Protein AF-T4VH70-F1 (afdb_monomer)

Foldseek 3Di:
DALLVLLVQQLVPADDFQDHDDAQDWGDWDQAPVRQIKTKTFHFLPDPLNDDDPVDPVVPDAFQALGAIFIPNPVTAFLVNLLVLCLVQHDLVLLVCRLLIDDLVVRHPDDSSSVSSVVLSVVQNNQLHRQRPNVVCCVPPVVSRSSLVSSLLSLVCNVPNNVPLPADPPVRRYGDQNVDQVNRPSVVSSDDPDDHDHSCDDPSVVSRVVSSVSNPSDPPDD

Solvent-accessible surface area (backbone atoms only — not comparable to full-atom values): 12860 Å² total; per-residue (Å²): 103,27,40,50,57,49,39,47,47,41,55,69,63,50,63,89,61,79,62,73,78,57,80,64,37,75,49,41,77,44,74,47,96,89,64,51,65,46,30,26,28,32,41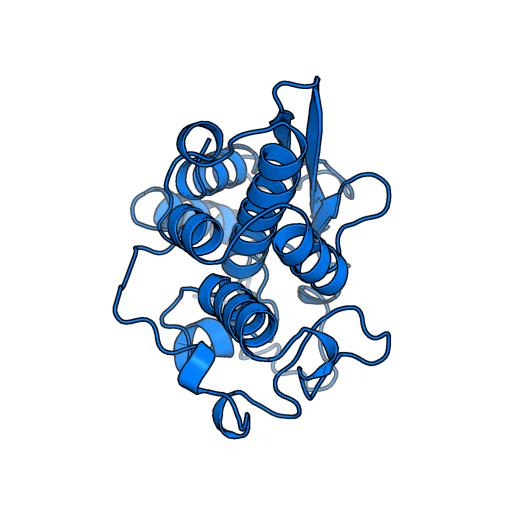,40,64,78,25,81,48,46,46,87,60,100,76,72,53,74,95,78,53,79,68,51,49,85,52,17,69,46,50,41,69,90,81,52,72,43,60,42,58,51,48,54,41,35,66,74,50,51,48,72,68,53,55,50,41,46,74,66,42,43,40,44,79,84,63,39,88,47,73,65,26,38,50,41,54,48,51,49,40,50,51,33,50,46,39,61,49,59,36,26,92,51,41,64,52,28,66,72,76,40,78,58,30,34,32,50,58,60,52,16,52,44,46,41,26,74,75,70,33,63,88,66,58,90,26,56,44,99,84,64,40,39,77,51,44,82,88,37,67,92,72,34,91,67,52,72,44,61,66,67,94,72,83,67,79,44,56,68,40,73,70,56,33,53,48,48,55,51,55,36,60,60,58,56,65,55,92,78,80,126

Organism: NCBI:txid1233171

Mean predicted aligned error: 7.82 Å

Structure (mmCIF, N/CA/C/O backbone):
data_AF-T4VH70-F1
#
_entry.id   AF-T4VH70-F1
#
loop_
_atom_site.group_PDB
_atom_site.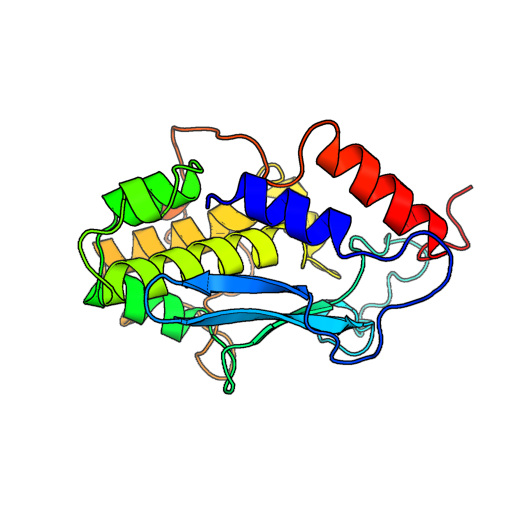id
_atom_site.type_symbol
_atom_site.label_atom_id
_atom_site.label_alt_id
_atom_site.label_comp_id
_atom_site.label_asym_id
_atom_site.label_entity_id
_atom_site.label_seq_id
_atom_site.pdbx_PDB_ins_code
_atom_site.Cartn_x
_atom_site.Cartn_y
_atom_site.Cartn_z
_atom_site.occupancy
_atom_site.B_iso_or_equiv
_atom_site.auth_seq_id
_atom_site.auth_comp_id
_atom_site.auth_asym_id
_atom_site.auth_atom_id
_atom_site.pdbx_PDB_model_num
ATOM 1 N N . MET A 1 1 ? -13.339 4.929 -0.233 1.00 88.75 1 MET A N 1
ATOM 2 C CA . MET A 1 1 ? -12.123 4.827 -1.032 1.00 88.75 1 MET A CA 1
ATOM 3 C C . MET A 1 1 ? -11.553 3.419 -0.939 1.00 88.75 1 MET A C 1
ATOM 5 O O . MET A 1 1 ? -11.501 2.858 0.148 1.00 88.75 1 MET A O 1
ATOM 9 N N . ASN A 1 2 ? -11.115 2.844 -2.057 1.00 91.88 2 ASN A N 1
ATOM 10 C CA . ASN A 1 2 ? -10.395 1.566 -2.101 1.00 91.88 2 ASN A CA 1
ATOM 11 C C . ASN A 1 2 ? -9.024 1.688 -2.803 1.00 91.88 2 ASN A C 1
ATOM 13 O O . ASN A 1 2 ? -8.688 2.724 -3.384 1.00 91.88 2 ASN A O 1
ATOM 17 N N . ILE A 1 3 ? -8.231 0.610 -2.791 1.00 90.75 3 ILE A N 1
ATOM 18 C CA . ILE A 1 3 ? -6.876 0.588 -3.380 1.00 90.75 3 ILE A CA 1
ATOM 19 C C . ILE A 1 3 ? -6.851 0.873 -4.892 1.00 90.75 3 ILE A C 1
ATOM 21 O O . ILE A 1 3 ? -5.882 1.437 -5.399 1.00 90.75 3 ILE A O 1
ATOM 25 N N . PHE A 1 4 ? -7.904 0.523 -5.635 1.00 91.12 4 PHE A N 1
ATOM 26 C CA . PHE A 1 4 ? -7.975 0.757 -7.080 1.00 91.12 4 PHE A CA 1
ATOM 27 C C . PHE A 1 4 ? -8.280 2.221 -7.403 1.00 91.12 4 PHE A C 1
ATOM 29 O O . PHE A 1 4 ? -7.742 2.774 -8.365 1.00 91.12 4 PHE A O 1
ATOM 36 N N . GLU A 1 5 ? -9.124 2.861 -6.596 1.00 91.31 5 GLU A N 1
ATOM 37 C CA . GLU A 1 5 ? -9.384 4.300 -6.661 1.00 91.31 5 GLU A CA 1
ATOM 38 C C . GLU A 1 5 ? -8.123 5.094 -6.319 1.00 91.31 5 GLU A C 1
ATOM 40 O O . GLU A 1 5 ? -7.783 6.026 -7.046 1.00 91.31 5 GLU A O 1
ATOM 45 N N . LEU A 1 6 ? -7.367 4.663 -5.303 1.00 88.19 6 LEU A N 1
ATOM 46 C CA . LEU A 1 6 ? -6.051 5.222 -4.984 1.00 88.19 6 LEU A CA 1
ATOM 47 C C . LEU A 1 6 ? -5.073 5.118 -6.155 1.00 88.19 6 LEU A C 1
ATOM 49 O O . LEU A 1 6 ? -4.393 6.091 -6.478 1.00 88.19 6 LEU A O 1
ATOM 53 N N . GLY A 1 7 ? -5.040 3.967 -6.832 1.00 86.62 7 GLY A N 1
ATOM 54 C CA . GLY A 1 7 ? -4.252 3.788 -8.049 1.00 86.62 7 GLY A CA 1
ATOM 55 C C . GLY A 1 7 ? -4.608 4.807 -9.135 1.00 86.62 7 GLY A C 1
ATOM 56 O O . GLY A 1 7 ? -3.713 5.403 -9.730 1.00 86.62 7 GLY A O 1
ATOM 57 N N . ARG A 1 8 ? -5.902 5.063 -9.368 1.00 88.12 8 ARG A N 1
ATOM 58 C CA . ARG A 1 8 ? -6.354 6.083 -10.335 1.00 88.12 8 ARG A CA 1
ATOM 59 C C . ARG A 1 8 ? -5.973 7.491 -9.901 1.00 88.12 8 ARG A C 1
ATOM 61 O O . ARG A 1 8 ? -5.370 8.203 -10.693 1.00 88.12 8 ARG A O 1
ATOM 68 N N . LEU A 1 9 ? -6.243 7.854 -8.645 1.00 86.69 9 LEU A N 1
ATOM 69 C CA . LEU A 1 9 ? -5.876 9.156 -8.083 1.00 86.69 9 LEU A CA 1
ATOM 70 C C . LEU A 1 9 ? -4.379 9.426 -8.228 1.00 86.69 9 LEU A C 1
ATOM 72 O O . LEU A 1 9 ? -3.980 10.516 -8.630 1.00 86.69 9 LEU A O 1
ATOM 76 N N . TYR A 1 10 ? -3.549 8.417 -7.962 1.00 83.00 10 TYR A N 1
ATOM 77 C CA . TYR A 1 10 ? -2.115 8.501 -8.188 1.00 83.00 10 TYR A CA 1
ATOM 78 C C . TYR A 1 10 ? -1.789 8.771 -9.662 1.00 83.00 10 TYR A C 1
ATOM 80 O O . TYR A 1 10 ? -1.057 9.713 -9.958 1.00 83.00 10 TYR A O 1
ATOM 88 N N . ILE A 1 11 ? -2.347 8.006 -10.604 1.00 80.19 11 ILE A N 1
ATOM 89 C CA . ILE A 1 11 ? -2.083 8.224 -12.034 1.00 80.19 11 ILE A CA 1
ATOM 90 C C . ILE A 1 11 ? -2.553 9.599 -12.506 1.00 80.19 11 ILE A C 1
ATOM 92 O O . ILE A 1 11 ? -1.824 10.263 -13.246 1.00 80.19 11 ILE A O 1
ATOM 96 N N . ASP A 1 12 ? -3.721 10.052 -12.070 1.00 84.50 12 ASP A N 1
ATOM 97 C CA . ASP A 1 12 ? -4.289 11.342 -12.461 1.00 84.50 12 ASP A CA 1
ATOM 98 C C . ASP A 1 12 ? -3.477 12.514 -11.901 1.00 84.50 12 ASP A C 1
ATOM 100 O O . ASP A 1 12 ? -3.338 13.544 -12.556 1.00 84.50 12 ASP A O 1
ATOM 104 N N . SER A 1 13 ? -2.854 12.324 -10.736 1.00 80.12 13 SER A N 1
ATOM 105 C CA . SER A 1 13 ? -1.982 13.316 -10.104 1.00 80.12 13 SER A CA 1
ATOM 106 C C . SER A 1 13 ? -0.667 13.566 -10.852 1.00 80.12 13 SER A C 1
ATOM 108 O O . SER A 1 13 ? 0.012 14.570 -10.635 1.00 80.12 13 SER A O 1
ATOM 110 N N . ILE A 1 14 ? -0.293 12.647 -11.742 1.00 76.12 14 ILE A N 1
ATOM 111 C CA . ILE A 1 14 ? 0.922 12.762 -12.530 1.00 76.12 14 ILE A CA 1
ATOM 112 C C . ILE A 1 14 ? 0.705 13.769 -13.679 1.00 76.12 14 ILE A C 1
ATOM 114 O O . ILE A 1 14 ? -0.160 13.520 -14.525 1.00 76.12 14 ILE A O 1
ATOM 118 N N . PRO A 1 15 ? 1.531 14.829 -13.809 1.00 74.81 15 PRO A N 1
ATOM 119 C CA . PRO A 1 15 ? 1.400 15.814 -14.880 1.00 74.81 15 PRO A CA 1
ATOM 120 C C . PRO A 1 15 ? 1.488 15.194 -16.276 1.00 74.81 15 PRO A C 1
ATOM 122 O O . PRO A 1 15 ? 2.289 14.287 -16.526 1.00 74.81 15 PRO A O 1
ATOM 125 N N . GLU A 1 16 ? 0.694 15.718 -17.208 1.00 70.19 16 GLU A N 1
ATOM 126 C CA . GLU A 1 16 ? 0.805 15.363 -18.619 1.00 70.19 16 GLU A CA 1
ATOM 127 C C . GLU A 1 16 ? 1.971 16.127 -19.268 1.00 70.19 16 GLU A C 1
ATOM 129 O O . GLU A 1 16 ? 2.020 17.352 -19.234 1.00 70.19 16 GLU A O 1
ATOM 134 N N . GLY A 1 17 ? 2.922 15.410 -19.877 1.00 67.19 17 GLY A N 1
ATOM 135 C CA . GLY A 1 17 ? 4.058 16.012 -20.591 1.00 67.19 17 GLY A CA 1
ATOM 136 C C . GLY A 1 17 ? 5.394 15.937 -19.843 1.00 67.19 17 GLY A C 1
ATOM 137 O O . GLY A 1 17 ? 5.594 15.109 -18.954 1.00 67.19 17 GLY A O 1
ATOM 138 N N . ASN A 1 18 ? 6.350 16.795 -20.214 1.00 64.44 18 ASN A N 1
ATOM 139 C CA . ASN A 1 18 ? 7.730 16.739 -19.703 1.00 64.44 18 ASN A CA 1
ATOM 140 C C . ASN A 1 18 ? 7.927 17.452 -18.351 1.00 64.44 18 ASN A C 1
ATOM 142 O O . ASN A 1 18 ? 8.978 17.306 -17.734 1.00 64.44 18 ASN A O 1
ATOM 146 N N . GLU A 1 19 ? 6.902 18.117 -17.816 1.00 69.31 19 GLU A N 1
ATOM 147 C CA . GLU A 1 19 ? 6.951 18.832 -16.529 1.00 69.31 19 GLU A CA 1
ATOM 148 C C . GLU A 1 19 ? 6.972 17.886 -15.326 1.00 69.31 19 GLU A C 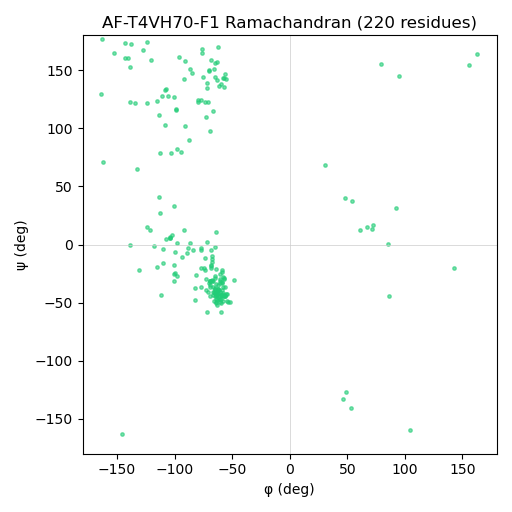1
ATOM 150 O O . GLU A 1 19 ? 6.012 17.156 -15.074 1.00 69.31 19 GLU A O 1
ATOM 155 N N . ASN A 1 20 ? 8.098 17.799 -14.621 1.00 66.38 20 ASN A N 1
ATOM 156 C CA . ASN A 1 20 ? 8.178 16.972 -13.417 1.00 66.38 20 ASN A CA 1
ATOM 157 C C . ASN A 1 20 ? 7.347 17.595 -12.294 1.00 66.38 20 ASN A C 1
ATOM 159 O O . ASN A 1 20 ? 7.235 18.814 -12.218 1.00 66.38 20 ASN A O 1
ATOM 163 N N . LEU A 1 21 ? 6.819 16.751 -11.404 1.00 68.31 21 LEU A N 1
ATOM 164 C CA . LEU A 1 21 ? 6.339 17.234 -10.114 1.00 68.31 21 LEU A CA 1
ATOM 165 C C . LEU A 1 21 ? 7.484 17.946 -9.388 1.00 68.31 21 LEU A C 1
ATOM 167 O O . LEU A 1 21 ? 8.642 17.507 -9.468 1.00 68.31 21 LEU A O 1
ATOM 171 N N . ASP A 1 22 ? 7.145 19.016 -8.673 1.00 71.56 22 ASP A N 1
ATOM 172 C CA . ASP A 1 22 ? 8.079 19.653 -7.756 1.00 71.56 22 ASP A CA 1
ATOM 173 C C . ASP A 1 22 ? 8.600 18.613 -6.764 1.00 71.56 22 ASP A C 1
ATOM 175 O O . ASP A 1 22 ? 7.886 17.705 -6.333 1.00 71.56 22 ASP A O 1
ATOM 179 N N . TYR A 1 23 ? 9.882 18.719 -6.421 1.00 67.56 23 TYR A N 1
ATOM 180 C CA . TYR A 1 23 ? 10.452 17.871 -5.383 1.00 67.56 23 TYR A CA 1
ATOM 181 C C . TYR A 1 23 ? 9.648 18.069 -4.091 1.00 67.56 23 TYR A C 1
ATOM 183 O O . TYR A 1 23 ? 9.335 19.206 -3.751 1.00 67.56 23 TYR A O 1
ATOM 191 N N . ASP A 1 24 ? 9.310 16.980 -3.398 1.00 70.12 24 ASP A N 1
ATOM 192 C CA . ASP A 1 24 ? 8.431 16.987 -2.226 1.00 70.12 24 ASP A CA 1
ATOM 193 C C . ASP A 1 24 ? 6.955 17.354 -2.509 1.00 70.12 24 ASP A C 1
ATOM 195 O O . ASP A 1 24 ? 6.197 17.596 -1.570 1.00 70.12 24 ASP A O 1
ATOM 199 N N . ALA A 1 25 ? 6.506 17.332 -3.773 1.00 75.88 25 ALA A N 1
ATOM 200 C CA . ALA A 1 25 ? 5.087 17.467 -4.105 1.00 75.88 25 ALA A CA 1
ATOM 201 C C . ALA A 1 25 ? 4.248 16.351 -3.462 1.00 75.88 25 ALA A C 1
ATOM 203 O O . ALA A 1 25 ? 4.629 15.180 -3.470 1.00 75.88 25 ALA A O 1
ATOM 204 N N . ILE A 1 26 ? 3.084 16.718 -2.932 1.00 72.56 26 ILE A N 1
ATOM 205 C CA . ILE A 1 26 ? 2.177 15.808 -2.231 1.00 72.56 26 ILE A CA 1
ATOM 206 C C . ILE A 1 26 ? 1.071 15.355 -3.182 1.00 72.56 26 ILE A C 1
ATOM 208 O O . ILE A 1 26 ? 0.272 16.176 -3.628 1.00 72.56 26 ILE A O 1
ATOM 212 N N . VAL A 1 27 ? 1.024 14.058 -3.482 1.00 73.38 27 VAL A N 1
ATOM 213 C CA . VAL A 1 27 ? 0.080 13.428 -4.409 1.00 73.38 27 VAL A CA 1
ATOM 214 C C . VAL A 1 27 ? 0.027 11.898 -4.224 1.00 73.38 27 VAL A C 1
ATOM 216 O O . VAL A 1 27 ? 1.075 11.261 -4.319 1.00 73.38 27 VAL A O 1
ATOM 219 N N . PRO A 1 28 ? -1.155 11.260 -4.085 1.00 71.75 28 PRO A N 1
ATOM 220 C CA . PRO A 1 28 ? -2.481 11.833 -3.825 1.00 71.75 28 PRO A CA 1
ATOM 221 C C . PRO A 1 28 ? -2.659 12.260 -2.354 1.00 71.75 28 PRO A C 1
ATOM 223 O O . PRO A 1 28 ? -1.884 11.851 -1.492 1.00 71.75 28 PRO A O 1
ATOM 226 N N . MET A 1 29 ? -3.691 13.068 -2.082 1.00 79.31 29 MET A N 1
ATOM 227 C CA . MET A 1 29 ? -4.182 13.381 -0.732 1.00 79.31 29 MET A CA 1
ATOM 228 C C . MET A 1 29 ? -5.516 12.671 -0.502 1.00 79.31 29 MET A C 1
ATOM 230 O O . MET A 1 29 ? -6.404 12.724 -1.352 1.00 79.31 29 MET A O 1
ATOM 234 N N . ILE A 1 30 ? -5.654 12.039 0.653 1.00 81.31 30 ILE A N 1
ATOM 235 C CA . ILE A 1 30 ? -6.856 11.366 1.130 1.00 81.31 30 ILE A CA 1
ATOM 236 C C . ILE A 1 30 ? -7.310 12.138 2.352 1.00 81.31 30 ILE A C 1
ATOM 238 O O . ILE A 1 30 ? -6.537 12.270 3.294 1.00 81.31 30 ILE A O 1
ATOM 242 N N . THR A 1 31 ? -8.541 12.632 2.353 1.00 83.75 31 THR A N 1
ATOM 243 C CA . THR A 1 31 ? -9.136 13.230 3.550 1.00 83.75 31 THR A CA 1
ATOM 244 C C . THR A 1 31 ? -10.034 12.199 4.213 1.00 83.75 31 THR A C 1
ATOM 246 O O . THR A 1 31 ? -11.005 11.757 3.602 1.00 83.75 31 THR A O 1
ATOM 249 N N . LEU A 1 32 ? -9.685 11.813 5.436 1.00 82.75 32 LEU A N 1
ATOM 250 C CA . LEU A 1 32 ? -10.468 10.901 6.266 1.00 82.75 32 LEU A CA 1
ATOM 251 C C . LEU A 1 32 ? -11.685 11.619 6.866 1.00 82.75 32 LEU A C 1
ATOM 253 O O . LEU A 1 32 ? -11.783 12.850 6.822 1.00 82.75 32 LEU A O 1
ATOM 257 N N . GLN A 1 33 ? -12.620 10.868 7.454 1.00 80.75 33 GLN A N 1
ATOM 258 C CA . GLN A 1 33 ? -13.845 11.440 8.033 1.00 80.75 33 GLN A CA 1
ATOM 259 C C . GLN A 1 33 ? -13.570 12.433 9.168 1.00 80.75 33 GLN A C 1
ATOM 261 O O . GLN A 1 33 ? -14.301 13.412 9.328 1.00 80.75 33 GLN A O 1
ATOM 266 N N . ASN A 1 34 ? -12.492 12.218 9.919 1.00 78.56 34 ASN A N 1
ATOM 267 C CA . ASN A 1 34 ? -12.039 13.098 10.994 1.00 78.56 34 ASN A CA 1
ATOM 268 C C . ASN A 1 34 ? -11.317 14.370 10.503 1.00 78.56 34 ASN A C 1
ATOM 270 O O . ASN A 1 34 ? -10.958 15.234 11.305 1.00 78.56 34 ASN A O 1
ATOM 274 N N . GLY A 1 35 ? -11.126 14.514 9.189 1.00 82.19 35 GLY A N 1
ATOM 275 C CA . GLY A 1 35 ? -10.433 15.640 8.572 1.00 82.19 35 GLY A CA 1
ATOM 276 C C . GLY A 1 35 ? -8.912 15.492 8.508 1.00 82.19 35 GLY A C 1
ATOM 277 O O . GLY A 1 35 ? -8.254 16.397 7.989 1.00 82.19 35 GLY A O 1
ATOM 278 N N . GLU A 1 36 ? -8.345 14.382 8.984 1.00 81.88 36 GLU A N 1
ATOM 279 C CA . GLU A 1 36 ? -6.936 14.070 8.764 1.00 81.88 36 GLU A CA 1
ATOM 280 C C . GLU A 1 36 ? -6.661 13.847 7.279 1.00 81.88 36 GLU A C 1
ATOM 282 O O . GLU A 1 36 ? -7.494 13.329 6.528 1.00 81.88 36 GLU A O 1
ATOM 287 N N . VAL A 1 37 ? -5.475 14.273 6.848 1.00 83.31 37 VAL A N 1
ATOM 288 C CA . VAL A 1 37 ? -5.041 14.141 5.461 1.00 83.31 37 VAL A CA 1
ATOM 289 C C . VAL A 1 37 ? -3.877 13.170 5.403 1.00 83.31 37 VAL A C 1
ATOM 291 O O . VAL A 1 37 ? -2.779 13.489 5.855 1.00 83.31 37 VAL A O 1
ATOM 294 N N . LEU A 1 38 ? -4.110 12.007 4.805 1.00 84.38 38 LEU A N 1
ATOM 295 C CA . LEU A 1 38 ? -3.051 11.065 4.472 1.00 84.38 38 LEU A CA 1
ATOM 296 C C . LEU A 1 38 ? -2.571 11.348 3.059 1.00 84.38 38 LEU A C 1
ATOM 298 O O . LEU A 1 38 ? -3.365 11.675 2.173 1.00 84.38 38 LEU A O 1
ATOM 302 N N . SER A 1 39 ? -1.273 11.223 2.817 1.00 83.25 39 SER A N 1
ATOM 303 C CA . SER A 1 39 ? -0.756 11.540 1.497 1.00 83.25 39 SER A CA 1
ATOM 304 C C . SER A 1 39 ? 0.503 10.779 1.130 1.00 83.25 39 SER A C 1
ATOM 306 O O . SER A 1 39 ? 1.167 10.182 1.975 1.00 83.25 39 SER A O 1
ATOM 308 N N . ILE A 1 40 ? 0.835 10.800 -0.156 1.00 81.62 40 ILE A N 1
ATOM 309 C CA . ILE A 1 40 ? 2.121 10.325 -0.654 1.00 81.62 40 ILE A CA 1
ATOM 310 C C . ILE A 1 40 ? 2.934 11.541 -1.088 1.00 81.62 40 ILE A C 1
ATOM 312 O O . ILE A 1 40 ? 2.443 12.399 -1.814 1.00 81.62 40 ILE A O 1
ATOM 316 N N . ARG A 1 41 ? 4.198 11.614 -0.677 1.00 79.62 41 ARG A N 1
ATOM 317 C CA . ARG A 1 41 ? 5.112 12.681 -1.077 1.00 79.62 41 ARG A CA 1
ATOM 318 C C . ARG A 1 41 ? 6.133 12.180 -2.094 1.00 79.62 41 ARG A C 1
ATOM 320 O O . ARG A 1 41 ? 6.838 11.190 -1.884 1.00 79.62 41 ARG A O 1
ATOM 327 N N . TYR A 1 42 ? 6.224 12.902 -3.202 1.00 75.94 42 TYR A N 1
ATOM 328 C CA . TYR A 1 42 ? 7.141 12.674 -4.307 1.00 75.94 42 TYR A CA 1
ATOM 329 C C . TYR A 1 42 ? 8.590 13.004 -3.931 1.00 75.94 42 TYR A C 1
ATOM 331 O O . TYR A 1 42 ? 8.914 14.139 -3.593 1.00 75.94 42 TYR A O 1
ATOM 339 N N . ARG A 1 43 ? 9.501 12.033 -4.061 1.00 69.19 43 ARG A N 1
ATOM 340 C CA . ARG A 1 43 ? 10.951 12.216 -3.824 1.00 69.19 43 ARG A CA 1
ATOM 341 C C . ARG A 1 43 ? 11.786 12.207 -5.101 1.00 69.19 43 ARG A C 1
ATOM 343 O O . ARG A 1 43 ? 13.021 12.263 -5.048 1.00 69.19 43 ARG A O 1
ATOM 350 N N . GLY A 1 44 ? 11.142 12.132 -6.262 1.00 67.62 44 GLY A N 1
ATOM 351 C CA . GLY A 1 44 ? 11.827 12.090 -7.547 1.00 67.62 44 GLY A CA 1
ATOM 352 C C . GLY A 1 44 ? 12.892 10.990 -7.615 1.00 67.62 44 GLY A C 1
ATOM 353 O O . GLY A 1 44 ? 12.732 9.891 -7.087 1.00 67.62 44 GLY A O 1
ATOM 354 N N . TYR A 1 45 ? 14.019 11.313 -8.251 1.00 62.47 45 TYR A N 1
ATOM 355 C CA . TYR A 1 45 ? 15.145 10.393 -8.458 1.00 62.47 45 TYR A CA 1
ATOM 356 C C . TYR A 1 45 ? 16.170 10.334 -7.321 1.00 62.47 45 TYR A C 1
ATOM 358 O O . TYR A 1 45 ? 17.177 9.638 -7.422 1.00 62.47 45 TYR A O 1
ATOM 366 N N . ARG A 1 46 ? 15.957 11.088 -6.240 1.00 58.38 46 ARG A N 1
ATOM 367 C CA . ARG A 1 46 ? 16.896 11.127 -5.106 1.00 58.38 46 ARG A CA 1
ATOM 368 C C . ARG A 1 46 ? 16.532 10.145 -4.003 1.00 58.38 46 ARG A C 1
ATOM 370 O O . ARG A 1 46 ? 17.329 9.961 -3.076 1.00 58.38 46 ARG A O 1
ATOM 377 N N . GLY A 1 47 ? 15.348 9.551 -4.081 1.00 61.19 47 GLY A N 1
ATOM 378 C CA . GLY A 1 47 ? 14.918 8.518 -3.160 1.00 61.19 47 GLY A CA 1
ATOM 379 C C . GLY A 1 47 ? 15.710 7.216 -3.334 1.00 61.19 47 GLY A C 1
ATOM 380 O O . GLY A 1 47 ? 16.355 6.992 -4.358 1.00 61.19 47 GLY A O 1
ATOM 381 N N . LEU A 1 48 ? 15.717 6.385 -2.293 1.00 64.12 48 LEU A N 1
ATOM 382 C CA . LEU A 1 48 ? 16.518 5.165 -2.211 1.00 64.12 48 LEU A CA 1
ATOM 383 C C . LEU A 1 48 ? 16.222 4.189 -3.357 1.00 64.12 48 LEU A C 1
ATOM 385 O O . LEU A 1 48 ? 17.150 3.569 -3.870 1.00 64.12 48 LEU A O 1
ATOM 389 N N . MET A 1 49 ? 14.963 4.095 -3.788 1.00 61.00 49 MET A N 1
ATOM 390 C CA . MET A 1 49 ? 14.552 3.167 -4.846 1.00 61.00 49 MET A CA 1
ATOM 391 C C . MET A 1 49 ? 14.939 3.656 -6.244 1.00 61.00 49 MET A C 1
ATOM 393 O O . MET A 1 49 ? 15.048 2.859 -7.174 1.00 61.00 49 MET A O 1
ATOM 397 N N . ALA A 1 50 ? 15.195 4.954 -6.390 1.00 58.06 50 ALA A N 1
ATOM 398 C CA . ALA A 1 50 ? 15.568 5.578 -7.651 1.00 58.06 50 ALA A CA 1
ATOM 399 C C . ALA A 1 50 ? 17.087 5.814 -7.799 1.00 58.06 50 ALA A C 1
ATOM 401 O O . ALA A 1 50 ? 17.539 6.221 -8.871 1.00 58.06 50 ALA A O 1
ATOM 402 N N . ARG A 1 51 ? 17.875 5.555 -6.742 1.00 57.66 51 ARG A N 1
ATOM 403 C CA . ARG A 1 51 ? 19.343 5.651 -6.754 1.00 57.66 51 ARG A CA 1
ATOM 404 C C . ARG A 1 51 ? 19.982 4.468 -7.484 1.00 57.66 51 ARG A C 1
ATOM 406 O O . ARG A 1 51 ? 19.544 3.322 -7.373 1.00 57.66 51 ARG A O 1
ATOM 413 N N . GLU A 1 52 ? 21.071 4.758 -8.186 1.00 52.53 52 GLU A N 1
ATOM 414 C CA . GLU A 1 52 ? 21.965 3.748 -8.755 1.00 52.53 52 GLU A CA 1
ATOM 415 C C . GLU A 1 52 ? 22.564 2.890 -7.629 1.00 52.53 52 GLU A C 1
ATOM 417 O O . GLU A 1 52 ? 22.951 3.413 -6.580 1.00 52.53 52 GLU A O 1
ATOM 422 N N . ASP A 1 53 ? 22.617 1.568 -7.818 1.00 50.50 53 ASP A N 1
ATOM 423 C CA . ASP A 1 53 ? 23.357 0.686 -6.916 1.00 50.50 53 ASP A CA 1
ATOM 424 C C . ASP A 1 53 ? 24.803 0.488 -7.399 1.00 50.50 53 ASP A C 1
ATOM 426 O O . ASP A 1 53 ? 25.129 0.638 -8.578 1.00 50.50 53 ASP A O 1
ATOM 430 N N . ASN A 1 54 ? 25.690 0.114 -6.475 1.00 43.75 54 ASN A N 1
ATOM 431 C CA . ASN A 1 54 ? 27.108 -0.131 -6.766 1.00 43.75 54 ASN A CA 1
ATOM 432 C C . ASN A 1 54 ? 27.349 -1.330 -7.717 1.00 43.75 54 ASN A C 1
ATOM 434 O O . ASN A 1 54 ? 28.500 -1.617 -8.040 1.00 43.75 54 ASN A O 1
ATOM 438 N N . PHE A 1 55 ? 26.301 -2.044 -8.154 1.00 49.53 55 PHE A N 1
ATOM 439 C CA . PHE A 1 55 ? 26.380 -3.194 -9.061 1.00 49.53 55 PHE A CA 1
ATOM 440 C C . PHE A 1 55 ? 25.986 -2.862 -10.504 1.00 49.53 55 PHE A C 1
ATOM 442 O O . PHE A 1 55 ? 25.903 -3.776 -11.326 1.00 49.53 55 PHE A O 1
ATOM 449 N N . ASN A 1 56 ? 25.782 -1.578 -10.817 1.00 42.22 56 ASN A N 1
ATOM 450 C CA . ASN A 1 56 ? 25.885 -0.974 -12.146 1.00 42.22 56 ASN A CA 1
ATOM 451 C C . ASN A 1 56 ? 25.544 -1.919 -13.315 1.00 42.22 56 ASN A C 1
ATOM 453 O O . ASN A 1 56 ? 26.381 -2.293 -14.135 1.00 42.22 56 ASN A O 1
ATOM 457 N N . THR A 1 57 ? 24.266 -2.286 -13.417 1.00 42.47 57 THR A N 1
ATOM 458 C CA . THR A 1 57 ? 23.698 -2.879 -14.644 1.00 42.47 57 THR A CA 1
ATOM 459 C C . THR A 1 57 ? 22.931 -1.826 -15.447 1.00 42.47 57 THR A C 1
ATOM 461 O O . THR A 1 57 ? 21.939 -2.140 -16.099 1.00 42.47 57 THR A O 1
ATOM 464 N N . VAL A 1 58 ? 23.396 -0.572 -15.391 1.00 42.25 58 VAL A N 1
ATOM 465 C CA . VAL A 1 58 ? 22.737 0.623 -15.953 1.00 42.25 58 VAL A CA 1
ATOM 466 C C . VAL A 1 58 ? 22.517 0.506 -17.464 1.00 42.25 58 VAL A C 1
ATOM 468 O O . VAL A 1 58 ? 21.467 0.903 -17.953 1.00 42.25 58 VAL A O 1
ATOM 471 N N . ASP A 1 59 ? 23.405 -0.175 -18.190 1.00 42.94 59 ASP A N 1
ATOM 472 C CA . ASP A 1 59 ? 23.231 -0.403 -19.634 1.00 42.94 59 ASP A CA 1
ATOM 473 C C . ASP A 1 59 ? 22.216 -1.512 -19.978 1.00 42.94 59 ASP A C 1
ATOM 475 O O . ASP A 1 59 ? 21.956 -1.776 -21.151 1.00 42.94 59 ASP A O 1
ATOM 479 N N . ARG A 1 60 ? 21.666 -2.225 -18.983 1.00 40.09 60 ARG A N 1
ATOM 480 C CA . ARG A 1 60 ? 20.842 -3.430 -19.207 1.00 40.09 60 ARG A CA 1
ATOM 481 C C . ARG A 1 60 ? 19.595 -3.557 -18.337 1.00 40.09 60 ARG A C 1
ATOM 483 O O . ARG A 1 60 ? 18.891 -4.557 -18.485 1.00 40.09 60 ARG A O 1
ATOM 490 N N . LYS A 1 61 ? 19.299 -2.617 -17.434 1.00 41.09 61 LYS A N 1
ATOM 491 C CA . LYS A 1 61 ? 18.108 -2.711 -16.578 1.00 41.09 61 LYS A CA 1
ATOM 492 C C . LYS A 1 61 ? 17.200 -1.483 -16.710 1.00 41.09 61 LYS A C 1
ATOM 494 O O . LYS A 1 61 ? 17.657 -0.373 -16.457 1.00 41.09 61 LYS A O 1
ATOM 499 N N . PRO A 1 62 ? 15.926 -1.673 -17.103 1.00 44.53 62 PRO A N 1
ATOM 500 C CA . PRO A 1 62 ? 14.970 -0.580 -17.258 1.00 44.53 62 PRO A CA 1
ATOM 501 C C . PRO A 1 62 ? 14.707 0.128 -15.919 1.00 44.53 62 PRO A C 1
ATOM 503 O O . PRO A 1 62 ? 14.599 -0.530 -14.880 1.00 44.53 62 PRO A O 1
ATOM 506 N N . LYS A 1 63 ? 14.565 1.461 -15.942 1.00 48.22 63 LYS A N 1
ATOM 507 C CA . LYS A 1 63 ? 14.028 2.230 -14.810 1.00 48.22 63 LYS A CA 1
ATOM 508 C C . LYS A 1 63 ? 12.544 1.884 -14.685 1.00 48.22 63 LYS A C 1
ATOM 510 O O . LYS A 1 63 ? 11.708 2.381 -15.432 1.00 48.22 63 LYS A O 1
ATOM 515 N N . LEU A 1 64 ? 12.223 0.964 -13.781 1.00 49.09 64 LEU A N 1
ATOM 516 C CA . LEU A 1 64 ? 10.875 0.419 -13.625 1.00 49.09 64 LEU A CA 1
ATOM 517 C C . LEU A 1 64 ? 10.126 1.189 -12.534 1.00 49.09 64 LEU A C 1
ATOM 519 O O . LEU A 1 64 ? 10.042 0.754 -11.389 1.00 49.09 64 LEU A O 1
ATOM 523 N N . GLY A 1 65 ? 9.627 2.366 -12.912 1.00 50.12 65 GLY A N 1
ATOM 524 C CA . GLY A 1 65 ? 8.809 3.247 -12.080 1.00 50.12 65 GLY A CA 1
ATOM 525 C C . GLY A 1 65 ? 8.759 4.667 -12.645 1.00 50.12 65 GLY A C 1
ATOM 526 O O . GLY A 1 65 ? 9.575 5.035 -13.493 1.00 50.12 65 GLY A O 1
ATOM 527 N N . TYR A 1 66 ? 7.794 5.465 -12.182 1.00 51.38 66 TYR A N 1
ATOM 528 C CA . TYR A 1 66 ? 7.791 6.898 -12.463 1.00 51.38 66 TYR A CA 1
ATOM 529 C C . TYR A 1 66 ? 8.914 7.552 -11.630 1.00 51.38 66 TYR A C 1
ATOM 531 O O . TYR A 1 66 ? 9.835 8.095 -12.237 1.00 51.38 66 TYR A O 1
ATOM 539 N N . TYR A 1 67 ? 8.886 7.420 -10.284 1.00 58.75 67 TYR A N 1
ATOM 540 C CA . TYR A 1 67 ? 9.835 7.990 -9.292 1.00 58.75 67 TYR A CA 1
ATOM 541 C C . TYR A 1 67 ? 9.720 7.289 -7.910 1.00 58.75 67 TYR A C 1
ATOM 543 O O . TYR A 1 67 ? 8.858 6.427 -7.753 1.00 58.75 67 TYR A O 1
ATOM 551 N N . ASP A 1 68 ? 10.561 7.652 -6.925 1.00 62.78 68 ASP A N 1
ATOM 552 C CA . ASP A 1 68 ? 10.440 7.203 -5.519 1.00 62.78 68 ASP A CA 1
ATOM 553 C C . ASP A 1 68 ? 9.461 8.099 -4.733 1.00 62.78 68 ASP A C 1
ATOM 555 O O . ASP A 1 68 ? 9.373 9.310 -4.974 1.00 62.78 68 ASP A O 1
ATOM 559 N N . PHE A 1 69 ? 8.752 7.510 -3.774 1.00 71.69 69 PHE A N 1
ATOM 560 C CA . PHE A 1 69 ? 7.732 8.158 -2.956 1.00 71.69 69 PHE A CA 1
ATOM 561 C C . PHE A 1 69 ? 7.808 7.670 -1.505 1.00 71.69 69 PHE A C 1
ATOM 563 O O . PHE A 1 69 ? 8.361 6.613 -1.220 1.00 71.69 69 PHE A O 1
ATOM 570 N N . PHE A 1 70 ? 7.239 8.428 -0.573 1.00 75.75 70 PHE A N 1
ATOM 571 C CA . PHE A 1 70 ? 6.987 7.939 0.783 1.00 75.75 70 PHE A CA 1
ATOM 572 C C . PHE A 1 70 ? 5.624 8.408 1.270 1.00 75.75 70 PHE A C 1
ATOM 574 O O . PHE A 1 70 ? 5.135 9.447 0.834 1.00 75.75 70 PHE A O 1
ATOM 581 N N . ILE A 1 71 ? 5.029 7.644 2.177 1.00 80.25 71 ILE A N 1
ATOM 582 C CA . ILE A 1 71 ? 3.775 8.015 2.827 1.00 80.25 71 ILE A CA 1
ATOM 583 C C . ILE A 1 71 ? 4.078 9.121 3.830 1.00 80.25 71 ILE A C 1
ATOM 585 O O . ILE A 1 71 ? 4.933 8.956 4.702 1.00 80.25 71 ILE A O 1
ATOM 589 N N . ASP A 1 72 ? 3.417 10.258 3.666 1.00 78.75 72 ASP A N 1
ATOM 590 C CA . ASP A 1 72 ? 3.646 11.469 4.433 1.00 78.75 72 ASP A CA 1
ATOM 591 C C . ASP A 1 72 ? 2.483 11.729 5.387 1.00 78.75 72 ASP A C 1
ATOM 593 O O . ASP A 1 72 ? 1.418 12.203 4.989 1.00 78.75 72 ASP A O 1
ATOM 597 N N . LEU A 1 73 ? 2.745 11.408 6.653 1.00 73.75 73 LEU A N 1
ATOM 598 C CA . LEU A 1 73 ? 1.890 11.653 7.8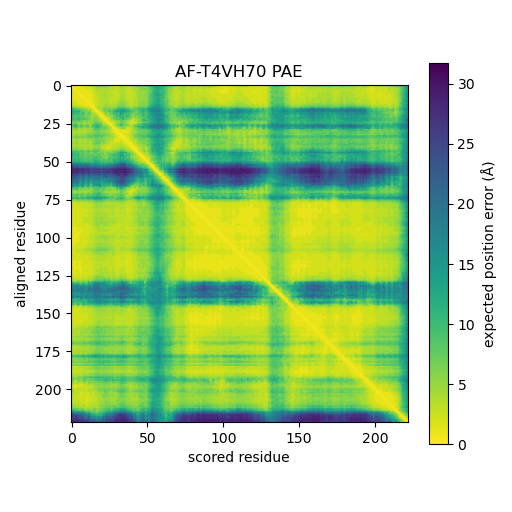16 1.00 73.75 73 LEU A CA 1
ATOM 599 C C . LEU A 1 73 ? 2.538 12.682 8.762 1.00 73.75 73 LEU A C 1
ATOM 601 O O . LEU A 1 73 ? 2.399 12.614 9.979 1.00 73.75 73 LEU A O 1
ATOM 605 N N . GLY A 1 74 ? 3.385 13.572 8.233 1.00 71.19 74 GLY A N 1
ATOM 606 C CA . GLY A 1 74 ? 4.197 14.509 9.018 1.00 71.19 74 GLY A CA 1
ATOM 607 C C . GLY A 1 74 ? 5.532 13.924 9.492 1.00 71.19 74 GLY A C 1
ATOM 608 O O . GLY A 1 74 ? 6.565 14.570 9.323 1.00 71.19 74 GLY A O 1
ATOM 609 N N . ASN A 1 75 ? 5.541 12.684 9.999 1.00 70.50 75 ASN A N 1
ATOM 610 C CA . ASN A 1 75 ? 6.764 11.976 10.426 1.00 70.50 75 ASN A CA 1
ATOM 611 C C . ASN A 1 75 ? 7.160 10.800 9.514 1.00 70.50 75 ASN A C 1
ATOM 613 O O . ASN A 1 75 ? 8.230 10.214 9.685 1.00 70.50 75 ASN A O 1
ATOM 617 N N . GLY A 1 76 ? 6.333 10.500 8.510 1.00 79.62 76 GLY A N 1
ATOM 618 C CA . GLY A 1 76 ? 6.459 9.309 7.673 1.00 79.62 76 GLY A CA 1
ATOM 619 C C . GLY A 1 76 ? 5.916 8.050 8.354 1.00 79.62 76 GLY A C 1
ATOM 620 O O . GLY A 1 76 ? 5.855 7.985 9.575 1.00 79.62 76 GLY A O 1
ATOM 621 N N . LEU A 1 77 ? 5.525 7.063 7.549 1.00 87.81 77 LEU A N 1
ATOM 622 C CA . LEU A 1 77 ? 5.041 5.763 8.015 1.00 87.81 77 LEU A CA 1
ATOM 623 C C . LEU A 1 77 ? 6.062 4.676 7.669 1.00 87.81 77 LEU A C 1
ATOM 625 O O . LEU A 1 77 ? 6.475 4.561 6.509 1.00 87.81 77 LEU A O 1
ATOM 629 N N . THR A 1 78 ? 6.477 3.873 8.646 1.00 90.38 78 THR A N 1
ATOM 630 C CA . THR A 1 78 ? 7.278 2.672 8.388 1.00 90.38 78 THR A CA 1
ATOM 631 C C . THR A 1 78 ? 6.399 1.425 8.315 1.00 90.38 78 THR A C 1
ATOM 633 O O . THR A 1 78 ? 5.271 1.406 8.796 1.00 90.38 78 THR A O 1
ATOM 636 N N . HIS A 1 79 ? 6.912 0.340 7.725 1.00 92.12 79 HIS A N 1
ATOM 637 C CA . HIS A 1 79 ? 6.172 -0.927 7.723 1.00 92.12 79 HIS A CA 1
ATOM 638 C C . HIS A 1 79 ? 6.000 -1.486 9.134 1.00 92.12 79 HIS A C 1
ATOM 640 O O . HIS A 1 79 ? 5.032 -2.194 9.374 1.00 92.12 79 HIS A O 1
ATOM 646 N N . ARG A 1 80 ? 6.932 -1.198 10.052 1.00 94.38 80 ARG A N 1
ATOM 647 C CA . ARG A 1 80 ? 6.766 -1.572 11.455 1.00 94.38 80 ARG A CA 1
ATOM 648 C C . ARG A 1 80 ? 5.569 -0.852 12.067 1.00 94.38 80 ARG A C 1
ATOM 650 O O . ARG A 1 80 ? 4.694 -1.540 12.572 1.00 94.38 80 ARG A O 1
ATOM 657 N N . ASP A 1 81 ? 5.515 0.474 11.928 1.00 95.00 81 ASP A N 1
ATOM 658 C CA . ASP A 1 81 ? 4.410 1.291 12.452 1.00 95.00 81 ASP A CA 1
ATOM 659 C C . ASP A 1 81 ? 3.067 0.801 11.900 1.00 95.00 81 ASP A C 1
ATOM 661 O O . ASP A 1 81 ? 2.125 0.593 12.655 1.00 95.00 81 ASP A O 1
ATOM 665 N N . LEU A 1 82 ? 3.008 0.516 10.593 1.00 96.12 82 LEU A N 1
ATOM 666 C CA . LEU A 1 82 ? 1.815 -0.043 9.962 1.00 96.12 82 LEU A CA 1
ATOM 667 C C . LEU A 1 82 ? 1.417 -1.398 10.561 1.00 96.12 82 LEU A C 1
ATOM 669 O O . LEU A 1 82 ? 0.247 -1.610 10.862 1.00 96.12 82 LEU A O 1
ATOM 673 N N . ILE A 1 83 ? 2.362 -2.340 10.679 1.00 97.88 83 ILE A N 1
ATOM 674 C CA . ILE A 1 83 ? 2.071 -3.689 11.188 1.00 97.88 83 ILE A CA 1
ATOM 675 C C . ILE A 1 83 ? 1.600 -3.609 12.645 1.00 97.88 83 ILE A C 1
ATOM 677 O O . ILE A 1 83 ? 0.619 -4.260 12.993 1.00 97.88 83 ILE A O 1
ATOM 681 N N . GLU A 1 84 ? 2.260 -2.803 13.480 1.00 97.50 84 GLU A N 1
ATOM 682 C CA . GLU A 1 84 ? 1.853 -2.568 14.871 1.00 97.50 84 GLU A CA 1
ATOM 683 C C . GLU A 1 84 ? 0.452 -1.935 14.925 1.00 97.50 84 GLU A C 1
ATOM 685 O O . GLU A 1 84 ? -0.422 -2.456 15.616 1.00 97.50 84 GLU A O 1
ATOM 690 N N . GLY A 1 85 ? 0.198 -0.905 14.113 1.00 97.38 85 GLY A N 1
ATOM 691 C CA . GLY A 1 85 ? -1.090 -0.213 14.047 1.00 97.38 85 GLY A CA 1
ATOM 692 C C . GLY A 1 85 ? -2.250 -1.123 13.639 1.00 97.38 85 GLY A C 1
ATOM 693 O O . GLY A 1 85 ? -3.284 -1.136 14.305 1.00 97.38 85 GLY A O 1
ATOM 694 N N . VAL A 1 86 ? -2.092 -1.948 12.595 1.00 98.19 86 VAL A N 1
ATOM 695 C CA . VAL A 1 86 ? -3.164 -2.884 12.202 1.00 98.19 86 VAL A CA 1
ATOM 696 C C . VAL A 1 86 ? -3.371 -3.996 13.228 1.00 98.19 86 VAL A C 1
ATOM 698 O O . VAL A 1 86 ? -4.501 -4.451 13.383 1.00 98.19 86 VAL A O 1
ATOM 701 N N . MET A 1 87 ? -2.322 -4.430 13.935 1.00 98.06 87 MET A N 1
ATOM 702 C CA . MET A 1 87 ? -2.444 -5.418 15.013 1.00 98.06 87 MET A CA 1
ATOM 703 C C . MET A 1 87 ? -3.158 -4.855 16.247 1.00 98.06 87 MET A C 1
ATOM 705 O O . MET A 1 87 ? -3.849 -5.605 16.935 1.00 98.06 87 MET A O 1
ATOM 709 N N . GLU A 1 88 ? -2.985 -3.565 16.537 1.00 98.25 88 GLU A N 1
ATOM 710 C CA . GLU A 1 88 ? -3.603 -2.898 17.686 1.00 98.25 88 GLU A CA 1
ATOM 711 C C . GLU A 1 88 ? -5.048 -2.459 17.408 1.00 98.25 88 GLU A C 1
ATOM 713 O O . GLU A 1 88 ? -5.907 -2.562 18.287 1.00 98.25 88 GLU A O 1
ATOM 718 N N . HIS A 1 89 ? -5.329 -1.997 16.186 1.00 98.31 89 HIS A N 1
ATOM 719 C CA . HIS A 1 89 ? -6.580 -1.308 15.852 1.00 98.31 89 HIS A CA 1
ATOM 720 C C . HIS A 1 89 ? -7.446 -2.019 14.807 1.00 98.31 89 HIS A C 1
ATOM 722 O O . HIS A 1 89 ? -8.528 -1.538 14.483 1.00 98.31 89 HIS A O 1
ATOM 728 N N . SER A 1 90 ? -7.016 -3.164 14.272 1.00 98.38 90 SER A N 1
ATOM 729 C CA . SER A 1 90 ? -7.808 -3.935 13.312 1.00 98.38 90 SER A CA 1
ATOM 730 C C . SER A 1 90 ? -7.601 -5.446 13.478 1.00 98.38 90 SER A C 1
ATOM 732 O O . SER A 1 90 ? -7.185 -5.947 14.522 1.00 98.38 90 SER A O 1
ATOM 734 N N . ASN A 1 91 ? -7.979 -6.218 12.462 1.00 98.19 91 ASN A N 1
ATOM 735 C CA . ASN A 1 91 ? -7.85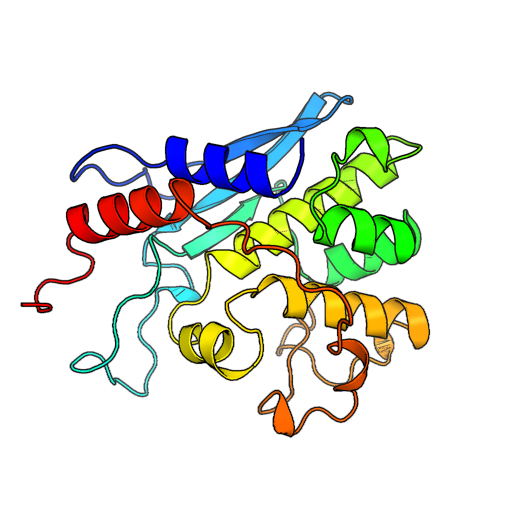0 -7.665 12.434 1.00 98.19 91 ASN A CA 1
ATOM 736 C C . ASN A 1 91 ? -7.495 -8.160 11.031 1.00 98.19 91 ASN A C 1
ATOM 738 O O . ASN A 1 91 ? -7.753 -7.497 10.024 1.00 98.19 91 ASN A O 1
ATOM 742 N N . ILE A 1 92 ? -6.972 -9.385 10.962 1.00 97.88 92 ILE A N 1
ATOM 743 C CA . ILE A 1 92 ? -6.482 -9.951 9.706 1.00 97.88 92 ILE A CA 1
ATOM 744 C C . ILE A 1 92 ? -7.547 -10.038 8.606 1.00 97.88 92 ILE A C 1
ATOM 746 O O . ILE A 1 92 ? -7.235 -9.848 7.430 1.00 97.88 92 ILE A O 1
ATOM 750 N N . ASN A 1 93 ? -8.813 -10.275 8.966 1.00 97.75 93 ASN A N 1
ATOM 751 C CA . ASN A 1 93 ? -9.888 -10.348 7.980 1.00 97.75 93 ASN A CA 1
ATOM 752 C C . ASN A 1 93 ? -10.113 -8.983 7.333 1.00 97.75 93 ASN A C 1
ATOM 754 O O . ASN A 1 93 ? -10.219 -8.911 6.112 1.00 97.75 93 ASN A O 1
ATOM 758 N N . ASN A 1 94 ? -10.123 -7.908 8.120 1.00 98.38 94 ASN A N 1
ATOM 759 C CA . ASN A 1 94 ? -10.248 -6.548 7.604 1.00 98.38 94 ASN A CA 1
ATOM 760 C C . ASN A 1 94 ? -9.042 -6.156 6.739 1.00 98.38 94 ASN A C 1
ATOM 762 O O . ASN A 1 94 ? -9.239 -5.661 5.629 1.00 98.38 94 ASN A O 1
ATOM 766 N N . CYS A 1 95 ? -7.813 -6.501 7.141 1.00 98.06 95 CYS A N 1
ATOM 767 C CA . CYS A 1 95 ? -6.631 -6.319 6.289 1.00 98.06 95 CYS A CA 1
ATOM 768 C C . CYS A 1 95 ? -6.767 -7.049 4.938 1.00 98.06 95 CYS A C 1
ATOM 770 O O . CYS A 1 95 ? -6.475 -6.474 3.889 1.00 98.06 95 CYS A O 1
ATOM 772 N N . MET A 1 96 ? -7.269 -8.290 4.943 1.00 96.88 96 MET A N 1
ATOM 773 C CA . MET A 1 96 ? -7.527 -9.059 3.720 1.00 96.88 96 MET A CA 1
ATOM 774 C C . MET A 1 96 ? -8.616 -8.425 2.844 1.00 96.88 96 MET A C 1
ATOM 776 O O . MET A 1 96 ? -8.489 -8.428 1.620 1.00 96.88 96 MET A O 1
ATOM 780 N N . ARG A 1 97 ? -9.674 -7.854 3.436 1.00 97.50 97 ARG A N 1
ATOM 781 C CA . ARG A 1 97 ? -10.717 -7.110 2.701 1.00 97.50 97 ARG A CA 1
ATOM 782 C C . ARG A 1 97 ? -10.122 -5.894 1.981 1.00 97.50 97 ARG A C 1
ATOM 784 O O . ARG A 1 97 ? -10.363 -5.719 0.786 1.00 97.50 97 ARG A O 1
ATOM 791 N N . ILE A 1 98 ? -9.253 -5.130 2.651 1.00 97.06 98 ILE A N 1
ATOM 792 C CA . ILE A 1 98 ? -8.511 -4.021 2.023 1.00 97.06 98 ILE A CA 1
ATOM 793 C C . ILE A 1 98 ? -7.575 -4.522 0.917 1.00 97.06 98 ILE A C 1
ATOM 795 O O . ILE A 1 98 ? -7.568 -3.960 -0.176 1.00 97.06 98 ILE A O 1
ATOM 799 N N . TRP A 1 99 ? -6.845 -5.618 1.143 1.00 95.19 99 TRP A N 1
ATOM 800 C CA . TRP A 1 99 ? -5.955 -6.224 0.141 1.00 95.19 99 TRP A CA 1
ATOM 801 C C . TRP A 1 99 ? -6.679 -6.684 -1.139 1.00 95.19 99 TRP A C 1
ATOM 803 O O . TRP A 1 99 ? -6.117 -6.598 -2.242 1.00 95.19 99 TRP A O 1
ATOM 813 N N . ARG A 1 100 ? -7.932 -7.143 -1.012 1.00 94.12 100 ARG A N 1
ATOM 814 C CA . ARG A 1 100 ? -8.823 -7.470 -2.142 1.00 94.12 100 ARG A CA 1
ATOM 815 C C . ARG A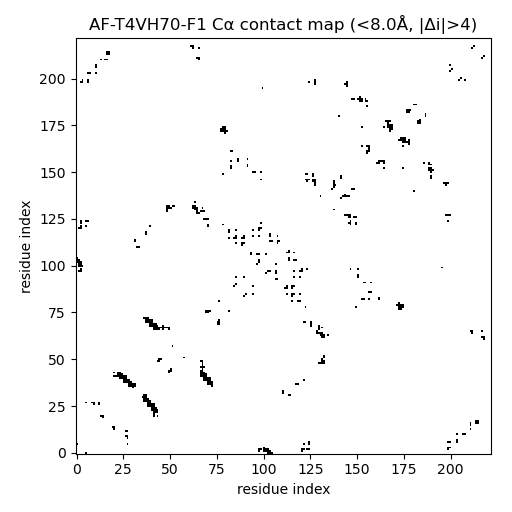 1 100 ? -9.371 -6.227 -2.847 1.00 94.12 100 ARG A C 1
ATOM 817 O O . ARG A 1 100 ? -9.789 -6.326 -3.999 1.00 94.12 100 ARG A O 1
ATOM 824 N N . GLY A 1 101 ? -9.346 -5.079 -2.175 1.00 93.81 101 GLY A N 1
ATOM 825 C CA . GLY A 1 101 ? -9.814 -3.794 -2.677 1.00 93.81 101 GLY A CA 1
ATOM 826 C C . GLY A 1 101 ? -11.264 -3.466 -2.344 1.00 93.81 101 GLY A C 1
ATOM 827 O O . GLY A 1 101 ? -11.913 -2.761 -3.115 1.00 93.81 101 GLY A O 1
ATOM 828 N N . GLU A 1 102 ? -11.769 -3.944 -1.205 1.00 96.50 102 GLU A N 1
ATOM 829 C CA . GLU A 1 102 ? -12.989 -3.386 -0.615 1.00 96.50 102 GLU A CA 1
ATOM 830 C C . GLU A 1 102 ? -12.777 -1.924 -0.182 1.00 96.50 102 GLU A C 1
ATOM 832 O O . GLU A 1 102 ? -11.646 -1.478 0.038 1.00 96.50 102 GLU A O 1
ATOM 837 N N . HIS A 1 103 ? -13.869 -1.163 -0.096 1.00 95.50 103 HIS A N 1
ATOM 838 C CA . HIS A 1 103 ? -13.827 0.226 0.357 1.00 95.50 103 HIS A CA 1
ATOM 839 C C . HIS A 1 103 ? -13.568 0.286 1.861 1.00 95.50 103 HIS A C 1
ATOM 841 O O . HIS A 1 103 ? -14.186 -0.445 2.630 1.00 95.50 103 HIS A O 1
ATOM 847 N N . ILE A 1 104 ? -12.657 1.168 2.274 1.00 95.12 104 ILE A N 1
ATOM 848 C CA . ILE A 1 104 ? -12.225 1.295 3.671 1.00 95.12 104 ILE A CA 1
ATOM 849 C C . ILE A 1 104 ? -13.410 1.628 4.587 1.00 95.12 104 ILE A C 1
ATOM 851 O O . ILE A 1 104 ? -13.536 1.039 5.656 1.00 95.12 104 ILE A O 1
ATOM 855 N N . GLU A 1 105 ? -14.327 2.483 4.138 1.00 93.38 105 GLU A N 1
ATOM 856 C CA . GLU A 1 105 ? -15.504 2.920 4.898 1.00 93.38 105 GLU A CA 1
ATOM 857 C C . GLU A 1 105 ? -16.533 1.797 5.111 1.00 93.38 105 GLU A C 1
ATOM 859 O O . GLU A 1 105 ? -17.341 1.871 6.031 1.00 93.38 105 GLU A O 1
ATOM 864 N N . ASP A 1 106 ? -16.491 0.744 4.286 1.00 96.12 106 ASP A N 1
ATOM 865 C CA . ASP A 1 106 ? -17.333 -0.452 4.430 1.00 96.12 106 ASP A CA 1
ATOM 866 C C . ASP A 1 106 ? -16.674 -1.527 5.324 1.00 96.12 106 ASP A C 1
ATOM 868 O O . ASP A 1 106 ? -17.264 -2.581 5.606 1.00 96.12 106 ASP A O 1
ATOM 872 N N . VAL A 1 107 ? -15.412 -1.318 5.713 1.00 97.31 107 VAL A N 1
ATOM 873 C CA . VAL A 1 107 ? -14.593 -2.276 6.470 1.00 97.31 107 VAL A CA 1
ATOM 874 C C . VAL A 1 107 ? -14.319 -1.782 7.887 1.00 97.31 107 VAL A C 1
ATOM 876 O O . VAL A 1 107 ? -14.406 -2.584 8.819 1.00 97.31 107 VAL A O 1
ATOM 879 N N . ALA A 1 108 ? -13.982 -0.502 8.038 1.00 96.81 108 ALA A N 1
ATOM 880 C CA . ALA A 1 108 ? -13.648 0.116 9.312 1.00 96.81 108 ALA A CA 1
ATOM 881 C C . ALA A 1 108 ? -14.883 0.290 10.207 1.00 96.81 108 ALA A C 1
ATOM 883 O O . ALA A 1 108 ? -15.958 0.674 9.743 1.00 96.81 108 ALA A O 1
ATOM 884 N N . HIS A 1 109 ? -14.723 0.026 11.504 1.00 95.62 109 HIS A N 1
ATOM 885 C CA . HIS A 1 109 ? -15.789 0.182 12.499 1.00 95.62 109 HIS A CA 1
ATOM 886 C C . HIS A 1 109 ? -15.681 1.481 13.300 1.00 95.62 109 HIS A C 1
ATOM 888 O O . HIS A 1 109 ? -16.686 1.960 13.830 1.00 95.62 109 HIS A O 1
ATOM 894 N N . ASP A 1 110 ? -14.475 2.032 13.405 1.00 95.00 110 ASP A N 1
ATOM 895 C CA . ASP A 1 110 ? -14.187 3.278 14.100 1.00 95.00 110 ASP A CA 1
ATOM 896 C C . ASP A 1 110 ? -13.104 4.089 13.376 1.00 95.00 110 ASP A C 1
ATOM 898 O O . ASP A 1 110 ? -12.520 3.652 12.384 1.00 95.00 110 ASP A O 1
ATOM 902 N N . GLU A 1 111 ? -12.877 5.303 13.872 1.00 93.69 111 GLU A N 1
ATOM 903 C CA . GLU A 1 111 ? -11.951 6.278 13.297 1.00 93.69 111 GLU A CA 1
ATOM 904 C C . GLU A 1 111 ? -10.502 5.774 13.272 1.00 93.69 111 GLU A C 1
ATOM 906 O O . GLU A 1 111 ? -9.792 5.994 12.294 1.00 93.69 111 GLU A O 1
ATOM 911 N N . MET A 1 112 ? -10.058 5.068 14.315 1.00 95.06 112 MET A N 1
ATOM 912 C CA . MET A 1 112 ? -8.680 4.583 14.376 1.00 95.06 112 MET A CA 1
ATOM 913 C C . MET A 1 112 ? -8.470 3.421 13.408 1.00 95.06 112 MET A C 1
ATOM 915 O O . MET A 1 112 ? -7.453 3.364 12.718 1.00 95.06 112 MET A O 1
ATOM 919 N N . GLU A 1 113 ? -9.456 2.529 13.301 1.00 96.62 113 GLU A N 1
ATOM 920 C CA . GLU A 1 113 ? -9.441 1.477 12.292 1.00 96.62 113 GLU A CA 1
ATOM 921 C C . GLU A 1 113 ? -9.452 2.062 10.866 1.00 96.62 113 GLU A C 1
ATOM 923 O O . GLU A 1 113 ? -8.712 1.590 10.002 1.00 96.62 113 GLU A O 1
ATOM 928 N N . GLU A 1 114 ? -10.229 3.121 10.613 1.00 95.50 114 GLU A N 1
ATOM 929 C CA . GLU A 1 114 ? -10.244 3.822 9.319 1.00 95.50 114 GLU A CA 1
ATOM 930 C C . GLU A 1 114 ? -8.861 4.389 8.965 1.00 95.50 114 GLU A C 1
ATOM 932 O O . GLU A 1 114 ? -8.405 4.218 7.828 1.00 95.50 114 GLU A O 1
ATOM 937 N N . ILE A 1 115 ? -8.167 5.002 9.932 1.00 93.38 115 ILE A N 1
ATOM 938 C CA . ILE A 1 115 ? -6.804 5.524 9.757 1.00 93.38 115 ILE A CA 1
ATOM 939 C C . ILE A 1 115 ? -5.847 4.393 9.364 1.00 93.38 115 ILE A C 1
ATOM 941 O O . ILE A 1 115 ? -5.262 4.441 8.278 1.00 93.38 115 ILE A O 1
ATOM 945 N N . VAL A 1 116 ? -5.725 3.340 10.181 1.00 95.44 116 VAL A N 1
ATOM 946 C CA . VAL A 1 116 ? -4.724 2.281 9.938 1.00 95.44 116 VAL A CA 1
ATOM 947 C C . VAL A 1 116 ? -5.025 1.458 8.680 1.00 95.44 116 VAL A C 1
ATOM 949 O O . VAL A 1 116 ? -4.110 1.011 7.986 1.00 95.44 116 VAL A O 1
ATOM 952 N N . LEU A 1 117 ? -6.301 1.273 8.321 1.00 96.75 117 LEU A N 1
ATOM 953 C CA . LEU A 1 117 ? -6.676 0.606 7.070 1.00 96.75 117 LEU A CA 1
ATOM 954 C C . LEU A 1 117 ? -6.419 1.492 5.843 1.00 96.75 117 LEU A C 1
ATOM 956 O O . LEU A 1 117 ? -6.090 0.979 4.768 1.00 96.75 117 LEU A O 1
ATOM 960 N N . SER A 1 118 ? -6.501 2.814 5.993 1.00 94.25 118 SER A N 1
ATOM 961 C CA . SER A 1 118 ? -6.102 3.761 4.948 1.00 94.25 118 SER A CA 1
ATOM 962 C C . SER A 1 118 ? -4.583 3.804 4.764 1.00 94.25 118 SER A C 1
ATOM 964 O O . SER A 1 118 ? -4.095 3.793 3.631 1.00 94.25 118 SER A O 1
ATOM 966 N N . GLU A 1 119 ? -3.824 3.777 5.859 1.00 94.00 119 GLU A N 1
ATOM 967 C CA . GLU A 1 119 ? -2.366 3.617 5.850 1.00 94.00 119 GLU A CA 1
ATOM 968 C C . GLU A 1 119 ? -1.946 2.307 5.171 1.00 94.00 119 GLU A C 1
ATOM 970 O O . GLU A 1 119 ? -1.051 2.303 4.320 1.00 94.00 119 GLU A O 1
ATOM 975 N N . LEU A 1 120 ? -2.646 1.205 5.465 1.00 95.44 120 LEU A N 1
ATOM 976 C CA . LEU A 1 120 ? -2.444 -0.081 4.802 1.00 95.44 120 LEU A CA 1
ATOM 977 C C . LEU A 1 120 ? -2.642 0.033 3.287 1.00 95.44 120 LEU A C 1
ATOM 979 O O . LEU A 1 120 ? -1.791 -0.415 2.516 1.00 95.44 120 LEU A O 1
ATOM 983 N N . ALA A 1 121 ? -3.740 0.653 2.852 1.00 93.81 121 ALA A N 1
ATOM 984 C CA . ALA A 1 121 ? -4.046 0.851 1.438 1.00 93.81 121 ALA A CA 1
ATOM 985 C C . ALA A 1 121 ? -2.966 1.684 0.719 1.00 93.81 121 ALA A C 1
ATOM 987 O O . ALA A 1 121 ? -2.551 1.343 -0.394 1.00 93.81 121 ALA A O 1
ATOM 988 N N . LEU A 1 122 ? -2.457 2.734 1.371 1.00 90.44 122 LEU A N 1
ATOM 989 C CA . LEU A 1 122 ? -1.341 3.541 0.878 1.00 90.44 122 LEU A CA 1
ATOM 990 C C . LEU A 1 122 ? -0.038 2.741 0.776 1.00 90.44 122 LEU A C 1
ATOM 992 O O . LEU A 1 122 ? 0.642 2.823 -0.248 1.00 90.44 122 LEU A O 1
ATOM 996 N N . CYS A 1 123 ? 0.296 1.937 1.787 1.00 90.50 123 CYS A N 1
ATOM 997 C CA . CYS A 1 123 ? 1.458 1.046 1.752 1.00 90.50 123 CYS A CA 1
ATOM 998 C C . CYS A 1 123 ? 1.341 -0.001 0.644 1.00 90.50 123 CYS A C 1
ATOM 1000 O O . CYS A 1 123 ? 2.325 -0.293 -0.026 1.00 90.50 123 CYS A O 1
ATOM 1002 N N . MET A 1 124 ? 0.151 -0.546 0.389 1.00 90.50 124 MET A N 1
ATOM 1003 C CA . MET A 1 124 ? -0.060 -1.468 -0.730 1.00 90.50 124 MET A CA 1
ATOM 1004 C C . MET A 1 124 ? 0.148 -0.790 -2.086 1.00 90.50 124 MET A C 1
ATOM 1006 O O . MET A 1 124 ? 0.765 -1.386 -2.971 1.00 90.50 124 MET A O 1
ATOM 1010 N N . LEU A 1 125 ? -0.336 0.446 -2.250 1.00 86.06 125 LEU A N 1
ATOM 1011 C CA . LEU A 1 125 ? -0.086 1.239 -3.452 1.00 86.06 125 LEU A CA 1
ATOM 1012 C C . LEU A 1 125 ? 1.409 1.532 -3.615 1.00 86.06 125 LEU A C 1
ATOM 1014 O O . LEU A 1 125 ? 1.950 1.304 -4.697 1.00 86.06 125 LEU A O 1
ATOM 1018 N N . GLU A 1 126 ? 2.081 1.987 -2.555 1.00 83.00 126 GLU A N 1
ATOM 1019 C CA . GLU A 1 126 ? 3.528 2.230 -2.536 1.00 83.00 126 GLU A CA 1
ATOM 1020 C C . GLU A 1 126 ? 4.284 0.965 -2.956 1.00 83.00 126 GLU A C 1
ATOM 1022 O O . GLU A 1 126 ? 5.052 0.994 -3.919 1.00 83.00 126 GLU A O 1
ATOM 1027 N N . GLN A 1 127 ? 3.934 -0.180 -2.371 1.00 81.62 127 GLN A N 1
ATOM 1028 C CA . GLN A 1 127 ? 4.462 -1.480 -2.755 1.00 81.62 127 GLN A CA 1
ATOM 1029 C C . GLN A 1 127 ? 4.011 -1.950 -4.134 1.00 81.62 127 GLN A C 1
ATOM 1031 O O . GLN A 1 127 ? 4.491 -2.974 -4.577 1.00 81.62 127 GLN A O 1
ATOM 1036 N N . GLU A 1 128 ? 3.135 -1.290 -4.884 1.00 79.38 128 GLU A N 1
ATOM 1037 C CA . GLU A 1 128 ? 2.874 -1.648 -6.286 1.00 79.38 128 GLU A CA 1
ATOM 1038 C C . GLU A 1 128 ? 3.635 -0.790 -7.291 1.00 79.38 128 GLU A C 1
ATOM 1040 O O . GLU A 1 128 ? 3.953 -1.273 -8.392 1.00 79.38 128 GLU A O 1
ATOM 1045 N N . ILE A 1 129 ? 3.961 0.439 -6.894 1.00 74.94 129 ILE A N 1
ATOM 1046 C CA . ILE A 1 129 ? 4.598 1.454 -7.736 1.00 74.94 129 ILE A CA 1
ATOM 1047 C C . ILE A 1 129 ? 6.107 1.572 -7.483 1.00 74.94 129 ILE A C 1
ATOM 1049 O O . ILE A 1 129 ? 6.855 1.849 -8.422 1.00 74.94 129 ILE A O 1
ATOM 1053 N N . ASN A 1 130 ? 6.571 1.323 -6.254 1.00 71.31 130 ASN A N 1
ATOM 1054 C CA . ASN A 1 130 ? 7.912 1.673 -5.794 1.00 71.31 130 ASN A CA 1
ATOM 1055 C C . ASN A 1 130 ? 8.862 0.467 -5.748 1.00 71.31 130 ASN A C 1
ATOM 1057 O O . ASN A 1 130 ? 9.127 -0.110 -4.697 1.00 71.31 130 ASN A O 1
ATOM 1061 N N . TRP A 1 131 ? 9.390 0.058 -6.907 1.00 56.94 131 TRP A N 1
ATOM 1062 C CA . TRP A 1 131 ? 10.235 -1.146 -6.981 1.00 56.94 131 TRP A CA 1
ATOM 1063 C C . TRP A 1 131 ? 11.690 -0.920 -7.374 1.00 56.94 131 TRP A C 1
ATOM 1065 O O . TRP A 1 131 ? 12.518 -1.793 -7.099 1.00 56.94 131 TRP A O 1
ATOM 1075 N N . GLY A 1 132 ? 12.036 0.215 -7.986 1.00 53.41 132 GLY A N 1
ATOM 1076 C CA . GLY A 1 132 ? 13.428 0.558 -8.287 1.00 53.41 132 GLY A CA 1
ATOM 1077 C C . GLY A 1 132 ? 14.240 -0.588 -8.914 1.00 53.41 132 GLY A C 1
ATOM 1078 O O . GLY A 1 132 ? 13.767 -1.326 -9.787 1.00 53.41 132 GLY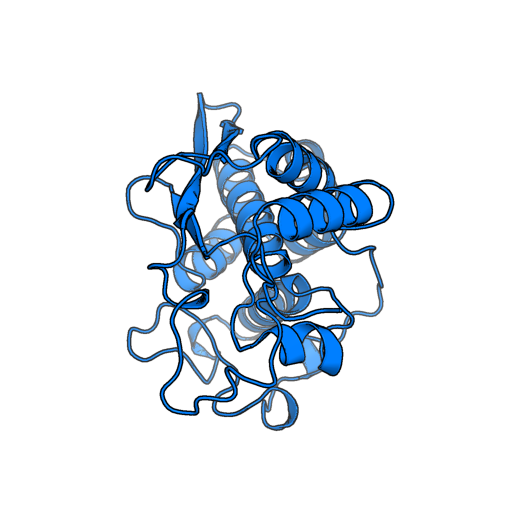 A O 1
ATOM 1079 N N . ASN A 1 133 ? 15.447 -0.812 -8.384 1.00 43.34 133 ASN A N 1
ATOM 1080 C CA . ASN A 1 133 ? 16.354 -1.905 -8.781 1.00 43.34 133 ASN A CA 1
ATOM 1081 C C . ASN A 1 133 ? 15.846 -3.323 -8.424 1.00 43.34 133 ASN A C 1
ATOM 1083 O O . ASN A 1 133 ? 16.424 -4.323 -8.862 1.00 43.34 133 ASN A O 1
ATOM 1087 N N . ARG A 1 134 ? 14.773 -3.442 -7.627 1.00 49.97 134 ARG A N 1
ATOM 1088 C CA . ARG A 1 134 ? 14.184 -4.709 -7.152 1.00 49.97 134 ARG A CA 1
ATOM 1089 C C . ARG A 1 134 ? 12.899 -5.103 -7.873 1.00 49.97 134 ARG A C 1
ATOM 1091 O O . ARG A 1 134 ? 12.304 -6.113 -7.526 1.00 49.97 134 ARG A O 1
ATOM 1098 N N . SER A 1 135 ? 12.501 -4.382 -8.914 1.00 50.88 135 SER A N 1
ATOM 1099 C CA . SER A 1 135 ? 11.346 -4.702 -9.770 1.00 50.88 135 SER A CA 1
ATOM 1100 C C . SER A 1 135 ? 11.291 -6.150 -10.256 1.00 50.88 135 SER A C 1
ATOM 1102 O O . SER A 1 135 ? 10.207 -6.713 -10.347 1.00 50.88 135 SER A O 1
ATOM 1104 N N . TRP A 1 136 ? 12.426 -6.825 -10.450 1.00 45.28 136 TRP A N 1
ATOM 1105 C CA . TRP A 1 136 ? 12.449 -8.266 -10.725 1.00 45.28 136 TRP A CA 1
ATOM 1106 C C . TRP A 1 136 ? 11.758 -9.116 -9.638 1.00 45.28 136 TRP A C 1
ATOM 1108 O O . TRP A 1 136 ? 11.188 -10.152 -9.971 1.00 45.28 136 TRP A O 1
ATOM 1118 N N . GLN A 1 137 ? 11.740 -8.701 -8.366 1.00 46.12 137 GLN A N 1
ATOM 1119 C CA . GLN A 1 137 ? 11.050 -9.400 -7.269 1.00 46.12 137 GLN A CA 1
ATOM 1120 C C . GLN A 1 137 ? 9.523 -9.377 -7.444 1.00 46.12 137 GLN A C 1
ATOM 1122 O O . GLN A 1 137 ? 8.877 -10.404 -7.230 1.00 46.12 137 GLN A O 1
ATOM 1127 N N . LYS A 1 138 ? 8.967 -8.269 -7.959 1.00 52.34 138 LYS A N 1
ATOM 1128 C CA . LYS A 1 138 ? 7.557 -8.156 -8.371 1.00 52.34 138 LYS A CA 1
ATOM 1129 C C . LYS A 1 138 ? 7.191 -9.201 -9.435 1.00 52.34 138 LYS A C 1
ATOM 1131 O O . LYS A 1 138 ? 6.148 -9.841 -9.333 1.00 52.34 138 LYS A O 1
ATOM 1136 N N . PHE A 1 139 ? 8.074 -9.424 -10.411 1.00 51.94 139 PHE A N 1
ATOM 1137 C CA . PHE A 1 139 ? 7.839 -10.358 -11.522 1.00 51.94 139 PHE A CA 1
ATOM 1138 C C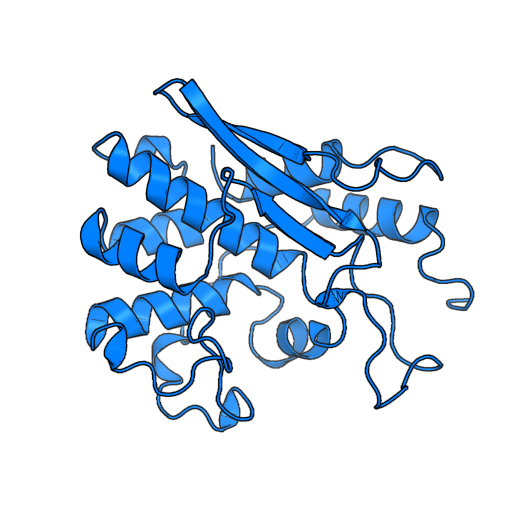 . PHE A 1 139 ? 8.114 -11.828 -11.180 1.00 51.94 139 PHE A C 1
ATOM 1140 O O . PHE A 1 139 ? 7.566 -12.716 -11.825 1.00 51.94 139 PHE A O 1
ATOM 1147 N N . THR A 1 140 ? 8.985 -12.102 -10.207 1.00 48.69 140 THR A N 1
ATOM 1148 C CA . THR A 1 140 ? 9.496 -13.464 -9.972 1.00 48.69 140 THR A CA 1
ATOM 1149 C C . THR A 1 140 ? 8.817 -14.202 -8.827 1.00 48.69 140 THR A C 1
ATOM 1151 O O . THR A 1 140 ? 8.826 -15.430 -8.848 1.00 48.69 140 THR A O 1
ATOM 1154 N N . HIS A 1 141 ? 8.254 -13.493 -7.843 1.00 58.53 141 HIS A N 1
ATOM 1155 C CA . HIS A 1 141 ? 7.722 -14.133 -6.630 1.00 58.53 141 HIS A CA 1
ATOM 1156 C C . HIS A 1 141 ? 6.305 -13.682 -6.259 1.00 58.53 141 HIS A C 1
ATOM 1158 O O . HIS A 1 141 ? 5.603 -14.441 -5.606 1.00 58.53 141 HIS A O 1
ATOM 1164 N N . PHE A 1 142 ? 5.857 -12.510 -6.726 1.00 65.56 142 PHE A N 1
ATOM 1165 C CA . PHE A 1 142 ? 4.548 -11.953 -6.353 1.00 65.56 142 PHE A CA 1
ATOM 1166 C C . PHE A 1 142 ? 3.617 -11.687 -7.544 1.00 65.56 142 PHE A C 1
ATOM 1168 O O . PHE A 1 142 ? 2.628 -10.980 -7.404 1.00 65.56 142 PHE A O 1
ATOM 1175 N N . GLY A 1 143 ? 3.929 -12.197 -8.742 1.00 59.88 143 GLY A N 1
ATOM 1176 C CA . GLY A 1 143 ? 3.016 -12.143 -9.895 1.00 59.88 143 GLY A CA 1
ATOM 1177 C C . GLY A 1 143 ? 2.503 -10.741 -10.255 1.00 59.88 143 GLY A C 1
ATOM 1178 O O . GLY A 1 143 ? 1.347 -10.597 -10.631 1.00 59.88 143 GLY A O 1
ATOM 1179 N N . ASN A 1 144 ? 3.339 -9.705 -10.135 1.00 63.44 144 ASN A N 1
ATOM 1180 C CA . ASN A 1 144 ? 2.969 -8.290 -10.279 1.00 63.44 144 ASN A CA 1
ATOM 1181 C C . ASN A 1 144 ? 2.115 -7.666 -9.164 1.00 63.44 144 ASN A C 1
ATOM 1183 O O . ASN A 1 144 ? 1.666 -6.528 -9.320 1.00 63.44 144 ASN A O 1
ATOM 1187 N N . ARG A 1 145 ? 1.971 -8.325 -8.014 1.00 72.38 145 ARG A N 1
ATOM 1188 C CA . ARG A 1 145 ? 1.300 -7.797 -6.821 1.00 72.38 145 ARG A CA 1
ATOM 1189 C C . ARG A 1 145 ? 2.283 -7.579 -5.693 1.00 72.38 145 ARG A C 1
ATOM 1191 O O . ARG A 1 145 ? 2.393 -8.352 -4.752 1.00 72.38 145 ARG A O 1
ATOM 1198 N N . GLY A 1 146 ? 3.004 -6.477 -5.785 1.00 78.31 146 GLY A N 1
ATOM 1199 C CA . GLY A 1 146 ? 3.951 -6.113 -4.747 1.00 78.31 146 GLY A CA 1
ATOM 1200 C C . GLY A 1 146 ? 3.331 -5.968 -3.349 1.00 78.31 146 GLY A C 1
ATOM 1201 O O . GLY A 1 146 ? 3.971 -6.292 -2.351 1.00 78.31 146 GLY A O 1
ATOM 1202 N N . ARG A 1 147 ? 2.040 -5.620 -3.288 1.00 87.62 147 ARG A N 1
ATOM 1203 C CA . ARG A 1 147 ? 1.236 -5.608 -2.061 1.00 87.62 147 ARG A CA 1
ATOM 1204 C C . ARG A 1 147 ? 1.126 -6.959 -1.335 1.00 87.62 147 ARG A C 1
ATOM 1206 O O . ARG A 1 147 ? 0.889 -6.975 -0.132 1.00 87.62 147 ARG A O 1
ATOM 1213 N N . ASP A 1 148 ? 1.334 -8.086 -2.015 1.00 89.94 148 ASP A N 1
ATOM 1214 C CA . ASP A 1 148 ? 1.321 -9.413 -1.377 1.00 89.94 148 ASP A CA 1
ATOM 1215 C C . ASP A 1 148 ? 2.471 -9.545 -0.368 1.00 89.94 148 ASP A C 1
ATOM 1217 O O . ASP A 1 148 ? 2.355 -10.261 0.624 1.00 89.94 148 ASP A O 1
ATOM 1221 N N . MET A 1 149 ? 3.567 -8.804 -0.573 1.00 89.25 149 MET A N 1
ATOM 1222 C CA . MET A 1 149 ? 4.670 -8.758 0.380 1.00 89.25 149 MET A CA 1
ATOM 1223 C C . MET A 1 149 ? 4.231 -8.154 1.716 1.00 89.25 149 MET A C 1
ATOM 1225 O O . MET A 1 149 ? 4.511 -8.735 2.763 1.00 89.25 149 MET A O 1
ATOM 1229 N N . ILE A 1 150 ? 3.554 -6.999 1.702 1.00 92.69 150 ILE A N 1
ATOM 1230 C CA . ILE A 1 150 ? 3.114 -6.372 2.955 1.00 92.69 150 ILE A CA 1
ATOM 1231 C C . ILE A 1 150 ? 2.048 -7.234 3.637 1.00 92.69 150 ILE A C 1
ATOM 1233 O O . ILE A 1 150 ? 2.145 -7.481 4.837 1.00 92.69 150 ILE A O 1
ATOM 1237 N N . MET A 1 151 ? 1.114 -7.796 2.863 1.00 95.62 151 MET A N 1
ATOM 1238 C CA . MET A 1 151 ? 0.080 -8.684 3.395 1.00 95.62 151 MET A CA 1
ATOM 1239 C C . MET A 1 151 ? 0.673 -9.955 4.022 1.00 95.62 151 MET A C 1
ATOM 1241 O O . MET A 1 151 ? 0.209 -10.391 5.070 1.00 95.62 151 MET A O 1
ATOM 1245 N N . GLY A 1 152 ? 1.731 -10.528 3.440 1.00 94.81 152 GLY A N 1
ATOM 1246 C CA . GLY A 1 152 ? 2.372 -11.720 3.996 1.00 94.81 152 GLY A CA 1
ATOM 1247 C C . GLY A 1 152 ? 3.106 -11.462 5.314 1.00 94.81 152 GLY A C 1
ATOM 1248 O O . GLY A 1 152 ? 3.063 -12.296 6.218 1.00 94.81 152 GLY A O 1
ATOM 1249 N N . PHE A 1 153 ? 3.715 -10.283 5.481 1.00 96.38 153 PHE A N 1
ATOM 1250 C CA . PHE A 1 153 ? 4.267 -9.889 6.781 1.00 96.38 153 PHE A CA 1
ATOM 1251 C C . PHE A 1 153 ? 3.178 -9.609 7.818 1.00 96.38 153 PHE A C 1
ATOM 1253 O O . PHE A 1 153 ? 3.357 -9.973 8.976 1.00 96.38 153 PHE A O 1
ATOM 1260 N N . ILE A 1 154 ? 2.045 -9.033 7.412 1.00 97.94 154 ILE A N 1
ATOM 1261 C CA . ILE A 1 154 ? 0.884 -8.845 8.292 1.00 97.94 154 ILE A CA 1
ATOM 1262 C C . ILE A 1 154 ? 0.321 -10.204 8.733 1.00 97.94 154 ILE A C 1
ATOM 1264 O O . ILE A 1 154 ? 0.129 -10.412 9.926 1.00 97.94 154 ILE A O 1
ATOM 1268 N N . ASN A 1 155 ? 0.141 -11.160 7.811 1.00 97.44 155 ASN A N 1
ATOM 1269 C CA . ASN A 1 155 ? -0.253 -12.539 8.134 1.00 97.44 155 ASN A CA 1
ATOM 1270 C C . ASN A 1 155 ? 0.684 -13.162 9.179 1.00 97.44 155 ASN A C 1
ATOM 1272 O O . ASN A 1 155 ? 0.221 -13.699 10.182 1.00 97.44 155 ASN A O 1
ATOM 1276 N N . HIS A 1 156 ? 2.000 -13.057 8.965 1.00 97.00 156 HIS A N 1
ATOM 1277 C CA . HIS A 1 156 ? 2.997 -13.565 9.907 1.00 97.00 156 HIS A CA 1
ATOM 1278 C C . HIS A 1 156 ? 2.855 -12.895 11.284 1.00 97.00 156 HIS A C 1
ATOM 1280 O O . HIS A 1 156 ? 2.829 -13.572 12.311 1.00 97.00 156 HIS A O 1
ATOM 1286 N N . ALA A 1 157 ? 2.722 -11.569 11.316 1.00 97.94 157 ALA A N 1
ATOM 1287 C CA . ALA A 1 157 ? 2.620 -10.817 12.558 1.00 97.94 157 ALA A CA 1
ATOM 1288 C C . ALA A 1 157 ? 1.342 -11.152 13.348 1.00 97.94 157 ALA A C 1
ATOM 1290 O O . ALA A 1 157 ? 1.413 -11.291 14.565 1.00 97.94 157 ALA A O 1
ATOM 1291 N N . PHE A 1 158 ? 0.199 -11.350 12.685 1.00 98.19 158 PHE A N 1
ATOM 1292 C CA . PHE A 1 158 ? -1.035 -11.772 13.356 1.00 98.19 158 PHE A CA 1
ATOM 1293 C C . PHE A 1 158 ? -0.976 -13.210 13.892 1.00 98.19 158 PHE A C 1
ATOM 1295 O O . PHE A 1 158 ? -1.610 -13.489 14.907 1.00 98.19 158 PHE A O 1
ATOM 1302 N N . ASP A 1 159 ? -0.237 -14.113 13.239 1.00 97.81 159 ASP A N 1
ATOM 1303 C CA . ASP A 1 159 ? -0.139 -15.515 13.669 1.00 97.81 159 ASP A CA 1
ATOM 1304 C C . ASP A 1 159 ? 0.891 -15.724 14.790 1.00 97.81 159 ASP A C 1
ATOM 1306 O O . ASP A 1 159 ? 0.607 -16.357 15.806 1.00 97.81 159 ASP A O 1
ATOM 1310 N N . MET A 1 160 ? 2.095 -15.164 14.634 1.00 96.81 160 MET A N 1
ATOM 1311 C CA . MET A 1 160 ? 3.211 -15.399 15.560 1.00 96.81 160 MET A CA 1
ATOM 1312 C C . MET A 1 160 ? 3.582 -14.180 16.407 1.00 96.81 160 MET A C 1
ATOM 1314 O O . MET A 1 160 ? 4.275 -14.322 17.411 1.00 96.81 160 MET A O 1
ATOM 1318 N N . GLY A 1 161 ? 3.136 -12.982 16.041 1.00 96.44 161 GLY A N 1
ATOM 1319 C CA . GLY A 1 161 ? 3.578 -11.722 16.637 1.00 96.44 161 GLY A CA 1
ATOM 1320 C C . GLY A 1 161 ? 4.709 -11.063 15.845 1.00 96.44 161 GLY A C 1
ATOM 1321 O O . GLY A 1 161 ? 5.589 -11.734 15.304 1.00 96.44 161 GLY A O 1
ATOM 1322 N N . ILE A 1 162 ? 4.707 -9.728 15.808 1.00 95.50 162 ILE A N 1
ATOM 1323 C CA . ILE A 1 162 ? 5.657 -8.919 15.028 1.00 95.50 162 ILE A CA 1
ATOM 1324 C C . ILE A 1 162 ? 7.131 -9.200 15.367 1.00 95.50 162 ILE A C 1
ATOM 1326 O O . ILE A 1 162 ? 7.972 -9.260 14.468 1.00 95.50 162 ILE A O 1
ATOM 1330 N N . ASP A 1 163 ? 7.444 -9.453 16.641 1.00 94.38 163 ASP A N 1
ATOM 1331 C CA . ASP A 1 163 ? 8.811 -9.722 17.108 1.00 94.38 163 ASP A CA 1
ATOM 1332 C C . ASP A 1 163 ? 9.381 -11.056 16.591 1.00 94.38 163 ASP A C 1
ATOM 1334 O O . ASP A 1 163 ? 10.593 -11.268 16.633 1.00 94.38 163 ASP A O 1
ATOM 1338 N N . HIS A 1 164 ? 8.530 -11.946 16.068 1.00 94.88 164 HIS A N 1
ATOM 1339 C CA . HIS A 1 164 ? 8.947 -13.217 15.470 1.00 94.88 164 HIS A CA 1
ATOM 1340 C C . HIS A 1 164 ? 9.271 -13.103 13.977 1.00 94.88 164 HIS A C 1
ATOM 1342 O O . HIS A 1 164 ? 9.750 -14.068 13.378 1.00 94.88 164 HIS A O 1
ATOM 1348 N N . ILE A 1 165 ? 9.096 -11.924 13.369 1.00 94.88 165 ILE A N 1
ATOM 1349 C CA . ILE A 1 165 ? 9.591 -11.673 12.017 1.00 94.88 165 ILE A CA 1
ATOM 1350 C C . ILE A 1 165 ? 11.131 -11.692 12.063 1.00 94.88 165 ILE A C 1
ATOM 1352 O O . ILE A 1 165 ? 11.743 -10.811 12.668 1.00 94.88 165 ILE A O 1
ATOM 1356 N N . PRO A 1 166 ? 11.792 -12.661 11.398 1.00 91.62 166 PRO A N 1
ATOM 1357 C CA . PRO A 1 166 ? 13.194 -12.987 11.671 1.00 91.62 166 PRO A CA 1
ATOM 1358 C C . PRO A 1 166 ? 14.184 -11.948 11.146 1.00 91.62 166 PRO A C 1
ATOM 1360 O O . PRO A 1 166 ? 15.327 -11.897 11.589 1.00 91.62 166 PRO A O 1
ATOM 1363 N N . ASN A 1 167 ? 13.778 -11.146 10.160 1.00 92.00 167 ASN A N 1
ATOM 1364 C CA . ASN A 1 167 ? 14.680 -10.254 9.452 1.00 92.00 167 ASN A CA 1
ATOM 1365 C C . ASN A 1 167 ? 14.055 -8.874 9.297 1.00 92.00 167 ASN A C 1
ATOM 1367 O O . ASN A 1 167 ? 13.036 -8.710 8.627 1.00 92.00 167 ASN A O 1
ATOM 1371 N N . TRP A 1 168 ? 14.754 -7.875 9.818 1.00 92.38 168 TRP A N 1
ATOM 1372 C CA . TRP A 1 168 ? 14.449 -6.463 9.641 1.00 92.38 168 TRP A CA 1
ATOM 1373 C C . TRP A 1 168 ? 15.634 -5.767 8.977 1.00 92.38 168 TRP A C 1
ATOM 1375 O O . TRP A 1 168 ? 16.763 -6.262 8.993 1.00 92.38 168 TRP A O 1
ATOM 1385 N N . ASN A 1 169 ? 15.389 -4.623 8.351 1.00 86.62 169 ASN A N 1
ATOM 1386 C CA . ASN A 1 169 ? 16.467 -3.742 7.922 1.00 86.62 169 ASN A CA 1
ATOM 1387 C C . ASN A 1 169 ? 17.283 -3.236 9.135 1.00 86.62 169 ASN A C 1
ATOM 1389 O O . ASN A 1 169 ? 16.914 -3.419 10.292 1.00 86.62 169 ASN A O 1
ATOM 1393 N N . TRP A 1 170 ? 18.421 -2.595 8.867 1.00 84.06 170 TRP A N 1
ATOM 1394 C CA . TRP A 1 170 ? 19.407 -2.225 9.894 1.00 84.06 170 TRP A CA 1
ATOM 1395 C C . TRP A 1 170 ? 18.871 -1.313 11.014 1.00 84.06 170 TRP A C 1
ATOM 1397 O O . TRP A 1 170 ? 19.447 -1.292 12.097 1.00 84.06 170 TRP A O 1
ATOM 1407 N N . ASN A 1 171 ? 17.798 -0.560 10.764 1.00 87.06 171 ASN A N 1
ATOM 1408 C CA . ASN A 1 171 ? 17.135 0.319 11.730 1.00 87.06 171 ASN A CA 1
ATOM 1409 C C . ASN A 1 171 ? 15.812 -0.255 12.271 1.00 87.06 171 ASN A C 1
ATOM 1411 O O . ASN A 1 171 ? 15.123 0.440 13.009 1.00 87.06 171 ASN A O 1
ATOM 1415 N N . GLY A 1 172 ? 15.449 -1.495 11.928 1.00 88.94 172 GLY A N 1
ATOM 1416 C CA . GLY A 1 172 ? 14.282 -2.175 12.494 1.00 88.94 172 GLY A CA 1
ATOM 1417 C C . GLY A 1 172 ? 12.921 -1.657 12.019 1.00 88.94 172 GLY A C 1
ATOM 1418 O O . GLY A 1 172 ? 11.926 -1.935 12.675 1.00 88.94 172 GLY A O 1
ATOM 1419 N N . THR A 1 173 ? 12.857 -0.903 10.918 1.00 89.38 173 THR A N 1
ATOM 1420 C CA . THR A 1 173 ? 11.632 -0.229 10.442 1.00 89.38 173 THR A CA 1
ATOM 1421 C C . THR A 1 173 ? 10.919 -0.963 9.309 1.00 89.38 173 THR A C 1
ATOM 1423 O O . THR A 1 173 ? 9.768 -0.669 8.988 1.00 89.38 173 THR A O 1
ATOM 1426 N N . THR A 1 174 ? 11.607 -1.881 8.633 1.00 88.44 174 THR A N 1
ATOM 1427 C CA . THR A 1 174 ? 11.075 -2.570 7.453 1.00 88.44 174 THR A CA 1
ATOM 1428 C C . THR A 1 174 ? 11.455 -4.044 7.494 1.00 88.44 174 THR A C 1
ATOM 1430 O O . THR A 1 174 ? 12.654 -4.346 7.529 1.00 88.44 174 THR A O 1
ATOM 1433 N N . PRO A 1 175 ? 10.479 -4.969 7.463 1.00 90.50 175 PRO A N 1
ATOM 1434 C CA . PRO A 1 175 ? 10.771 -6.390 7.426 1.00 90.50 175 PRO A CA 1
ATOM 1435 C C . PRO A 1 175 ? 11.364 -6.774 6.065 1.00 90.50 175 PRO A C 1
ATOM 1437 O O . PRO A 1 175 ? 11.086 -6.156 5.033 1.00 90.50 175 PRO A O 1
ATOM 1440 N N . THR A 1 176 ? 12.231 -7.782 6.053 1.00 88.38 176 THR A N 1
ATOM 1441 C CA . THR A 1 176 ? 12.913 -8.249 4.839 1.00 88.38 176 THR A CA 1
ATOM 1442 C C . THR A 1 176 ? 12.961 -9.774 4.783 1.00 88.38 176 THR A C 1
ATOM 1444 O O . THR A 1 176 ? 12.638 -10.464 5.742 1.00 88.38 176 THR A O 1
ATOM 1447 N N . PHE A 1 177 ? 13.416 -10.322 3.656 1.00 87.25 177 PHE A N 1
ATOM 1448 C CA . PHE A 1 177 ? 13.589 -11.768 3.486 1.00 87.25 177 PHE A CA 1
ATOM 1449 C C . PHE A 1 177 ? 14.994 -12.284 3.850 1.00 87.25 177 PHE A C 1
ATOM 1451 O O . PHE A 1 177 ? 15.346 -13.387 3.448 1.00 87.25 177 PHE A O 1
ATOM 1458 N N . GLY A 1 178 ? 15.845 -11.487 4.514 1.00 79.88 178 GLY A N 1
ATOM 1459 C CA . GLY A 1 178 ? 17.155 -11.946 5.023 1.00 79.88 178 GLY A CA 1
ATOM 1460 C C . GLY A 1 178 ? 18.166 -12.444 3.974 1.00 79.88 178 GLY A C 1
ATOM 1461 O O . GLY A 1 178 ? 19.162 -13.067 4.321 1.00 79.88 178 GLY A O 1
ATOM 1462 N N . GLY A 1 179 ? 17.921 -12.200 2.683 1.00 75.88 179 GLY A N 1
ATOM 1463 C CA . GLY A 1 179 ? 18.746 -12.706 1.578 1.00 75.88 179 GLY A CA 1
ATOM 1464 C C . GLY A 1 179 ? 17.939 -13.109 0.343 1.00 75.88 179 GLY A C 1
ATOM 1465 O O . GLY A 1 179 ? 18.476 -13.121 -0.762 1.00 75.88 179 GLY A O 1
ATOM 1466 N N . GLY A 1 180 ? 16.637 -13.367 0.498 1.00 80.81 180 GLY A N 1
ATOM 1467 C CA . GLY A 1 180 ? 15.717 -13.575 -0.621 1.00 80.81 180 GLY A CA 1
ATOM 1468 C C . GLY A 1 180 ? 14.502 -14.408 -0.232 1.00 80.81 180 GLY A C 1
ATOM 1469 O O . GLY A 1 180 ? 14.581 -15.223 0.678 1.00 80.81 180 GLY A O 1
ATOM 1470 N N . PHE A 1 181 ? 13.389 -14.229 -0.949 1.00 82.62 181 PHE A N 1
ATOM 1471 C CA . PHE A 1 181 ? 12.111 -14.878 -0.629 1.00 82.62 181 PHE A CA 1
ATOM 1472 C C . PHE A 1 181 ? 12.213 -16.406 -0.513 1.00 82.62 181 PHE A C 1
ATOM 1474 O O . PHE A 1 181 ? 11.698 -16.989 0.428 1.00 82.62 181 PHE A O 1
ATOM 1481 N N . ARG A 1 182 ? 12.949 -17.063 -1.420 1.00 80.56 182 ARG A N 1
ATOM 1482 C CA . ARG A 1 182 ? 13.121 -18.530 -1.407 1.00 80.56 182 ARG A CA 1
ATOM 1483 C C . ARG A 1 182 ? 13.845 -19.074 -0.175 1.00 80.56 182 ARG A C 1
ATOM 1485 O O . ARG A 1 182 ? 13.730 -20.258 0.107 1.00 80.56 182 ARG A O 1
ATOM 1492 N N . ASN A 1 183 ? 14.608 -18.228 0.511 1.00 82.19 183 ASN A N 1
ATOM 1493 C CA . ASN A 1 183 ? 15.340 -18.592 1.722 1.00 82.19 183 ASN A CA 1
ATOM 1494 C C . ASN A 1 183 ? 14.578 -18.180 2.986 1.00 82.19 183 ASN A C 1
ATOM 1496 O O . ASN A 1 183 ? 15.097 -18.332 4.086 1.00 82.19 183 ASN A O 1
ATOM 1500 N N . TYR A 1 184 ? 13.385 -17.603 2.835 1.00 87.56 184 TYR A N 1
ATOM 1501 C CA . TYR A 1 184 ? 12.574 -17.191 3.959 1.00 87.56 184 TYR A CA 1
ATOM 1502 C C . TYR A 1 184 ? 11.846 -18.409 4.530 1.00 87.56 184 TYR A C 1
ATOM 1504 O O . TYR A 1 184 ? 11.112 -19.096 3.826 1.00 87.56 184 TYR A O 1
ATOM 1512 N N . GLU A 1 185 ? 12.060 -18.685 5.813 1.00 88.62 185 GLU A N 1
ATOM 1513 C CA . GLU A 1 185 ? 11.549 -19.896 6.470 1.00 88.62 185 GLU A CA 1
ATOM 1514 C C . GLU A 1 185 ? 10.020 -19.907 6.613 1.00 88.62 185 GLU A C 1
ATOM 1516 O O . GLU A 1 185 ? 9.430 -20.969 6.774 1.00 88.62 185 GLU A O 1
ATOM 1521 N N . TYR A 1 186 ? 9.380 -18.740 6.497 1.00 92.62 186 TYR A N 1
ATOM 1522 C CA . TYR A 1 186 ? 7.946 -18.556 6.722 1.00 92.62 186 TYR A CA 1
ATOM 1523 C C . TYR A 1 186 ? 7.189 -18.181 5.440 1.00 92.62 186 TYR A C 1
ATOM 1525 O O . TYR A 1 186 ? 6.336 -17.292 5.427 1.00 92.62 186 TYR A O 1
ATOM 1533 N N . THR A 1 187 ? 7.549 -18.818 4.324 1.00 90.94 187 THR A N 1
ATOM 1534 C CA . THR A 1 187 ? 6.935 -18.564 3.005 1.00 90.94 187 THR A CA 1
ATOM 1535 C C . THR A 1 187 ? 5.434 -18.845 2.977 1.00 90.94 187 THR A C 1
ATOM 1537 O O . THR A 1 187 ? 4.730 -18.176 2.224 1.00 90.94 187 THR A O 1
ATOM 1540 N N . GLN A 1 188 ? 4.924 -19.724 3.847 1.00 92.81 188 GLN A N 1
ATOM 1541 C CA . GLN A 1 188 ? 3.500 -20.054 3.941 1.00 92.81 188 GLN A CA 1
ATOM 1542 C C . GLN A 1 188 ? 2.597 -18.838 4.203 1.00 92.81 188 GLN A C 1
ATOM 1544 O O . GLN A 1 188 ? 1.456 -18.824 3.757 1.00 92.81 188 GLN A O 1
ATOM 1549 N N . TYR A 1 189 ? 3.088 -17.784 4.869 1.00 94.50 189 TYR A N 1
ATOM 1550 C CA . TYR A 1 189 ? 2.280 -16.580 5.121 1.00 94.50 189 TYR A CA 1
ATOM 1551 C C . TYR A 1 189 ? 2.062 -15.716 3.874 1.00 94.50 189 TYR A C 1
ATOM 1553 O O . TYR A 1 189 ? 1.235 -14.807 3.891 1.00 94.50 189 TYR A O 1
ATOM 1561 N N . PHE A 1 190 ? 2.788 -16.001 2.794 1.00 91.88 190 PHE A N 1
ATOM 1562 C CA . PHE A 1 190 ? 2.717 -15.301 1.512 1.00 91.88 190 PHE A CA 1
ATOM 1563 C C . PHE A 1 190 ? 1.959 -16.122 0.458 1.00 91.88 190 PHE A C 1
ATOM 1565 O O . PHE A 1 190 ? 1.908 -15.735 -0.710 1.00 91.88 190 PHE A O 1
ATOM 1572 N N . GLU A 1 191 ? 1.388 -17.265 0.847 1.00 89.25 191 GLU A N 1
ATOM 1573 C CA . GLU A 1 191 ? 0.586 -18.116 -0.024 1.00 89.25 191 GLU A CA 1
ATOM 1574 C C . GLU A 1 191 ? -0.891 -17.715 0.070 1.00 89.25 191 GLU A C 1
ATOM 1576 O O . GLU A 1 191 ? -1.602 -18.058 1.013 1.00 89.25 191 GLU A O 1
ATOM 1581 N N . PHE A 1 192 ? -1.367 -16.983 -0.937 1.00 88.12 192 PHE A N 1
ATOM 1582 C CA . PHE A 1 192 ? -2.757 -16.541 -1.025 1.00 88.12 192 PHE A CA 1
ATOM 1583 C C . PHE A 1 192 ? -3.543 -17.445 -1.979 1.00 88.12 192 PHE A C 1
ATOM 1585 O O . PHE A 1 192 ? -3.145 -17.646 -3.126 1.00 88.12 192 PHE A O 1
ATOM 1592 N N . GLN A 1 193 ? -4.677 -17.986 -1.519 1.00 84.69 193 GLN A N 1
ATOM 1593 C CA . GLN A 1 193 ? -5.590 -18.748 -2.389 1.00 84.69 193 GLN A CA 1
ATOM 1594 C C . GLN A 1 193 ? -6.290 -17.848 -3.410 1.00 84.69 193 GLN A C 1
ATOM 1596 O O . GLN A 1 193 ? -6.625 -18.275 -4.515 1.00 84.69 193 GLN A O 1
ATOM 1601 N N . GLU A 1 194 ? -6.528 -16.601 -3.024 1.00 83.88 194 GLU A N 1
ATOM 1602 C CA . GLU A 1 194 ? -7.162 -15.602 -3.864 1.00 83.88 194 GLU A CA 1
ATOM 1603 C C . GLU A 1 194 ? -6.133 -14.882 -4.730 1.00 83.88 194 GLU A C 1
ATOM 1605 O O . GLU A 1 194 ? -4.969 -14.727 -4.365 1.00 83.88 194 GLU A O 1
ATOM 1610 N N . ASN A 1 195 ? -6.579 -14.425 -5.896 1.00 80.06 195 ASN A N 1
ATOM 1611 C CA . ASN A 1 195 ? -5.719 -13.814 -6.901 1.00 80.06 195 ASN A CA 1
ATOM 1612 C C . ASN A 1 195 ? -6.347 -12.506 -7.411 1.00 80.06 195 ASN A C 1
ATOM 1614 O O . ASN A 1 195 ? -6.747 -12.445 -8.576 1.00 80.06 195 ASN A O 1
ATOM 1618 N N . PRO A 1 196 ? -6.493 -11.485 -6.546 1.00 84.19 196 PRO A N 1
ATOM 1619 C CA . PRO A 1 196 ? -7.067 -10.202 -6.936 1.00 84.19 196 PRO A CA 1
ATOM 1620 C C . PRO A 1 196 ? -6.204 -9.512 -8.002 1.00 84.19 196 PRO A C 1
ATOM 1622 O O . PRO A 1 196 ? -5.005 -9.777 -8.118 1.00 84.19 196 PRO A O 1
ATOM 1625 N N . ASP A 1 197 ? -6.797 -8.604 -8.775 1.00 84.56 197 ASP A N 1
ATOM 1626 C CA . ASP A 1 197 ? -6.071 -7.857 -9.807 1.00 84.56 197 ASP A CA 1
ATOM 1627 C C . ASP A 1 197 ? -5.017 -6.922 -9.194 1.00 84.56 197 ASP A C 1
ATOM 1629 O O . ASP A 1 197 ? -5.183 -6.423 -8.079 1.00 84.56 197 ASP A O 1
ATOM 1633 N N . SER A 1 198 ? -3.926 -6.639 -9.913 1.00 83.00 198 SER A N 1
ATOM 1634 C CA . SER A 1 198 ? -2.987 -5.560 -9.549 1.00 83.00 198 SER A CA 1
ATOM 1635 C C . SER A 1 198 ? -3.720 -4.215 -9.440 1.00 83.00 198 SER A C 1
ATOM 1637 O O . SER A 1 198 ? -4.649 -3.970 -10.208 1.00 83.00 198 SER A O 1
ATOM 1639 N N . ILE A 1 199 ? -3.293 -3.329 -8.534 1.00 85.31 199 ILE A N 1
ATOM 1640 C CA . ILE A 1 199 ? -3.828 -1.960 -8.416 1.00 85.31 199 ILE A CA 1
ATOM 1641 C C . ILE A 1 199 ? -3.654 -1.220 -9.746 1.00 85.31 199 ILE A C 1
ATOM 1643 O O . ILE A 1 199 ? -4.584 -0.591 -10.253 1.00 85.31 199 ILE A O 1
ATOM 1647 N N . LEU A 1 200 ? -2.473 -1.352 -10.357 1.00 78.81 200 LEU A N 1
ATOM 1648 C CA . LEU A 1 200 ? -2.227 -0.878 -11.716 1.00 78.81 200 LEU A CA 1
ATOM 1649 C C . LEU A 1 200 ? -2.602 -1.967 -12.729 1.00 78.81 200 LEU A C 1
ATOM 1651 O O . LEU A 1 200 ? -1.763 -2.779 -13.125 1.00 78.81 200 LEU A O 1
ATOM 1655 N N . ASN A 1 201 ? -3.856 -1.968 -13.179 1.00 80.69 201 ASN A N 1
ATOM 1656 C CA . ASN A 1 201 ? -4.352 -2.874 -14.218 1.00 80.69 201 ASN A CA 1
ATOM 1657 C C . ASN A 1 201 ? -5.046 -2.122 -15.371 1.00 80.69 201 ASN A C 1
ATOM 1659 O O . ASN A 1 201 ? -5.308 -0.920 -15.288 1.00 80.69 201 ASN A O 1
ATOM 1663 N N . GLY A 1 202 ? -5.301 -2.828 -16.479 1.00 83.06 202 GLY A N 1
ATOM 1664 C CA . GLY A 1 202 ? -6.100 -2.326 -17.601 1.00 83.06 202 GLY A CA 1
ATOM 1665 C C . GLY A 1 202 ? -5.693 -0.928 -18.087 1.00 83.06 202 GLY A C 1
ATOM 1666 O O . GLY A 1 202 ? -4.523 -0.667 -18.372 1.00 83.06 202 GLY A O 1
ATOM 1667 N N . ALA A 1 203 ? -6.673 -0.022 -18.164 1.00 83.62 203 ALA A N 1
ATOM 1668 C CA . ALA A 1 203 ? -6.472 1.360 -18.603 1.00 83.62 203 ALA A CA 1
ATOM 1669 C C . ALA A 1 203 ? -5.522 2.153 -17.687 1.00 83.62 203 ALA A C 1
ATOM 1671 O O . ALA A 1 203 ? -4.730 2.951 -18.182 1.00 83.62 203 ALA A O 1
ATOM 1672 N N . VAL A 1 204 ? -5.544 1.892 -16.375 1.00 81.44 204 VAL A N 1
ATOM 1673 C CA . VAL A 1 204 ? -4.669 2.560 -15.395 1.00 81.44 204 VAL A CA 1
ATOM 1674 C C . VAL A 1 204 ? -3.208 2.198 -15.658 1.00 81.44 204 VAL A C 1
ATOM 1676 O O . VAL A 1 204 ? -2.344 3.071 -15.709 1.00 81.44 204 VAL A O 1
ATOM 1679 N N . LEU A 1 205 ? -2.928 0.917 -15.916 1.00 78.56 205 LEU A N 1
ATOM 1680 C CA . LEU A 1 205 ? -1.589 0.455 -16.282 1.00 78.56 205 LEU A CA 1
ATOM 1681 C C . LEU A 1 205 ? -1.131 1.014 -17.636 1.00 78.56 205 LEU A C 1
ATOM 1683 O O . LEU A 1 205 ? 0.033 1.385 -17.797 1.00 78.56 205 LEU A O 1
ATOM 1687 N N . MET A 1 206 ? -2.028 1.068 -18.624 1.00 77.12 206 MET A N 1
ATOM 1688 C CA . MET A 1 206 ? -1.718 1.660 -19.930 1.00 77.12 206 MET A CA 1
ATOM 1689 C C . MET A 1 206 ? -1.315 3.127 -19.791 1.00 77.12 206 MET A C 1
ATOM 1691 O O . MET A 1 206 ? -0.323 3.548 -20.393 1.00 77.12 206 MET A O 1
ATOM 1695 N N . GLU A 1 207 ? -2.051 3.872 -18.972 1.00 79.75 207 GLU A N 1
ATOM 1696 C CA . GLU A 1 207 ? -1.810 5.285 -18.729 1.00 79.75 207 GLU A CA 1
ATOM 1697 C C . GLU A 1 207 ? -0.519 5.518 -17.939 1.00 79.75 207 GLU A C 1
ATOM 1699 O O . GLU A 1 207 ? 0.323 6.312 -18.356 1.00 79.75 207 GLU A O 1
ATOM 1704 N N . PHE A 1 208 ? -0.275 4.735 -16.886 1.00 77.38 208 PHE A N 1
ATOM 1705 C CA . PHE A 1 208 ? 1.004 4.728 -16.171 1.00 77.38 208 PHE A CA 1
ATOM 1706 C C . PHE A 1 208 ? 2.193 4.526 -17.122 1.00 77.38 208 PHE A C 1
ATOM 1708 O O . PHE A 1 208 ? 3.138 5.316 -17.140 1.00 77.38 208 PHE A O 1
ATOM 1715 N N . ASN A 1 209 ? 2.116 3.509 -17.986 1.00 73.06 209 ASN A N 1
ATOM 1716 C CA . ASN A 1 209 ? 3.161 3.214 -18.964 1.00 73.06 209 ASN A CA 1
ATOM 1717 C C . ASN A 1 209 ? 3.302 4.311 -20.029 1.00 73.06 209 ASN A C 1
ATOM 1719 O O . ASN A 1 209 ? 4.393 4.526 -20.560 1.00 73.06 209 ASN A O 1
ATOM 1723 N N . ARG A 1 210 ? 2.215 4.999 -20.399 1.00 74.31 210 ARG A N 1
ATOM 1724 C CA . ARG A 1 210 ? 2.267 6.170 -21.288 1.00 74.31 210 ARG A CA 1
ATOM 1725 C C . ARG A 1 210 ? 3.043 7.307 -20.626 1.00 74.31 210 ARG A C 1
ATOM 1727 O O . ARG A 1 210 ? 3.980 7.819 -21.237 1.00 74.31 210 ARG A O 1
ATOM 1734 N N . LYS A 1 211 ? 2.704 7.651 -19.381 1.00 73.88 211 LYS A N 1
ATOM 1735 C CA . LYS A 1 211 ? 3.339 8.745 -18.634 1.00 73.88 211 LYS A CA 1
ATOM 1736 C C . LYS A 1 211 ? 4.823 8.469 -18.360 1.00 73.88 211 LYS A C 1
ATOM 1738 O O . LYS A 1 211 ? 5.644 9.345 -18.612 1.00 73.88 211 LYS A O 1
ATOM 1743 N N . ILE A 1 212 ? 5.199 7.239 -17.983 1.00 68.38 212 ILE A N 1
ATOM 1744 C CA . ILE A 1 212 ? 6.617 6.837 -17.839 1.00 68.38 212 ILE A CA 1
ATOM 1745 C C . ILE A 1 212 ? 7.409 7.049 -19.133 1.00 68.38 212 ILE A C 1
ATOM 1747 O O . ILE A 1 212 ? 8.526 7.562 -19.090 1.00 68.38 212 ILE A O 1
ATOM 1751 N N . ARG A 1 213 ? 6.845 6.666 -20.287 1.00 66.25 213 ARG A N 1
ATOM 1752 C CA . ARG A 1 213 ? 7.525 6.804 -21.585 1.00 66.25 213 ARG A CA 1
ATOM 1753 C C . ARG A 1 213 ? 7.768 8.261 -21.969 1.00 66.25 213 ARG A C 1
ATOM 1755 O O . ARG A 1 213 ? 8.824 8.568 -22.506 1.00 66.25 213 ARG A O 1
ATOM 1762 N N . ILE A 1 214 ? 6.817 9.149 -21.682 1.00 66.56 214 ILE A N 1
ATOM 1763 C CA . ILE A 1 214 ? 6.930 10.584 -21.990 1.00 66.56 214 ILE A CA 1
ATOM 1764 C C . ILE A 1 214 ? 8.075 11.238 -21.205 1.00 66.56 214 ILE A C 1
ATOM 1766 O O . ILE A 1 214 ? 8.754 12.111 -21.733 1.00 66.56 214 ILE A O 1
ATOM 1770 N N . LYS A 1 215 ? 8.340 10.788 -19.975 1.00 61.38 215 LYS A N 1
ATOM 1771 C CA . LYS A 1 215 ? 9.370 11.369 -19.100 1.00 61.38 215 LYS A CA 1
ATOM 1772 C C . LYS A 1 215 ? 10.816 11.096 -19.475 1.00 6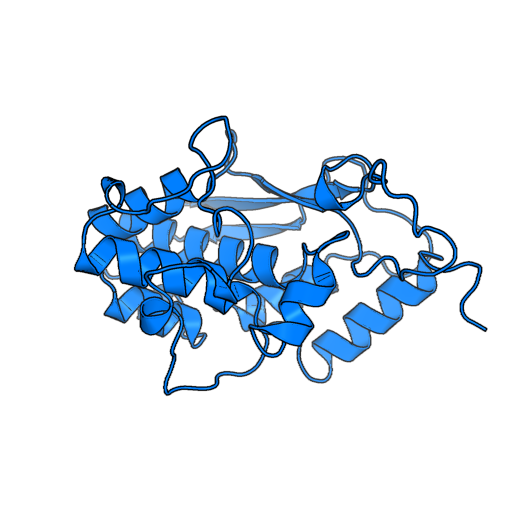1.38 215 LYS A C 1
ATOM 1774 O O . LYS A 1 215 ? 11.705 11.525 -18.748 1.00 61.38 215 LYS A O 1
ATOM 1779 N N . ASP A 1 216 ? 11.050 10.397 -20.580 1.00 55.31 216 ASP A N 1
ATOM 1780 C CA . ASP A 1 216 ? 12.378 9.950 -20.987 1.00 55.31 216 ASP A CA 1
ATOM 1781 C C . ASP A 1 216 ? 13.139 9.283 -19.829 1.00 55.31 216 ASP A C 1
ATOM 1783 O O . ASP A 1 216 ? 14.355 9.387 -19.665 1.00 55.31 216 ASP A O 1
ATOM 1787 N N . ASN A 1 217 ? 12.411 8.489 -19.039 1.00 53.31 217 ASN A N 1
ATOM 1788 C CA . ASN A 1 217 ? 13.008 7.532 -18.111 1.00 53.31 217 ASN A CA 1
ATOM 1789 C C . ASN A 1 217 ? 13.796 6.426 -18.866 1.00 53.31 217 ASN A C 1
ATOM 1791 O O . ASN A 1 217 ? 14.175 5.430 -18.252 1.00 53.31 217 ASN A O 1
ATOM 1795 N N . HIS A 1 218 ? 14.025 6.586 -20.182 1.00 50.78 218 HIS A N 1
ATOM 1796 C CA . HIS A 1 218 ? 14.448 5.583 -21.154 1.00 50.78 218 HIS A CA 1
ATOM 1797 C C . HIS A 1 218 ? 15.025 6.186 -22.466 1.00 50.78 218 HIS A C 1
ATOM 1799 O O . HIS A 1 218 ? 14.441 5.979 -23.531 1.00 50.78 218 HIS A O 1
ATOM 1805 N N . PRO A 1 219 ? 16.225 6.797 -22.475 1.00 37.97 219 PRO A N 1
ATOM 1806 C CA . PRO A 1 219 ? 16.823 7.264 -23.733 1.00 37.97 219 PRO A CA 1
ATOM 1807 C C . PRO A 1 219 ? 17.231 6.126 -24.700 1.00 37.97 219 PRO A C 1
ATOM 1809 O O . PRO A 1 219 ? 17.507 6.388 -25.866 1.00 37.97 219 PRO A O 1
ATOM 1812 N N . ASN A 1 220 ? 17.255 4.859 -24.249 1.00 34.91 220 ASN A N 1
ATOM 1813 C CA . ASN A 1 220 ? 17.848 3.729 -24.990 1.00 34.91 220 ASN A CA 1
ATOM 1814 C C . ASN A 1 220 ? 16.911 2.531 -25.263 1.00 34.91 220 ASN A C 1
ATOM 1816 O O . ASN A 1 220 ? 17.394 1.457 -25.616 1.00 34.91 220 ASN A O 1
ATOM 1820 N N . CYS A 1 221 ? 15.589 2.662 -25.116 1.00 33.47 221 CYS A N 1
ATOM 1821 C CA . CYS A 1 221 ? 14.654 1.627 -25.586 1.00 33.47 221 CYS A CA 1
ATOM 1822 C C . CYS A 1 221 ? 14.094 2.004 -26.966 1.00 33.47 221 CYS A C 1
ATOM 1824 O O . CYS A 1 221 ? 12.999 2.558 -27.056 1.00 33.47 221 CYS A O 1
ATOM 1826 N N . GLN A 1 222 ? 14.870 1.711 -28.015 1.00 29.52 222 GLN A N 1
ATOM 1827 C CA . GLN A 1 222 ? 14.397 1.573 -29.400 1.00 29.52 222 GLN A CA 1
ATOM 1828 C C . GLN A 1 222 ? 14.219 0.095 -29.743 1.00 29.52 222 GLN A C 1
ATOM 1830 O O . GLN A 1 222 ? 15.060 -0.711 -29.283 1.00 29.52 222 GLN A O 1
#

pLDDT: mean 78.89, std 17.07, range [29.52, 98.38]

Secondary structure (DSSP, 8-state):
--HHHHHHHHHHHSPSSS-PPPTT-EEEEEE-TTS-EEEEEEEETTSGGGSPPTT--TTT----SS-EEEEESSS---HHHHHHHHHHH--HHHHHHHHHT--GGGT-SSHHHHHHHHHHHHHHHHHHH--GGGHHHHHHTSTT-THHHHHHHHHHHHHH-GGG---B-TTSSSB--TT-GGG-TTGGGG--S--PPPSS-HHHHHHHHHHHHHTTS-TT--

Sequence (222 aa):
MNIFELGRLYIDSIPEGNENLDYDAIVPMITLQNGEVLSIRYRGYRGLMAREDNFNTVDRKPKLGYYDFFIDLGNGLTHRDLIEGVMEHSNINNCMRIWRGEHIEDVAHDEMEEIVLSELALCMLEQEINWGNRSWQKFTHFGNRGRDMIMGFINHAFDMGIDHIPNWNWNGTTPTFGGGFRNYEYTQYFEFQENPDSILNGAVLMEFNRKIRIKDNHPNCQ

Radius of gyration: 17.17 Å; Cα contacts (8 Å, |Δi|>4): 321; chains: 1; bounding box: 44×40×47 Å